Protein AF-A0A931PU59-F1 (afdb_monomer)

Mean predicted aligned error: 16.06 Å

Foldseek 3Di:
DDDDDDDDDDDDDDPDDPPPPVVPDPPDQPADDKDWLQAAPVRATAIEDSQQAQASDDDPVLLCVLLVCVVVVDDDDAFEAEPNNYTLDCPSVLSSQVVNHDVSNRVNRHRHHHDPDGSLNSLLPCCVDDDHHDPVSLLVSLLVVVVVVDDLVSSCVSNVHDSVVSCVSNVVVVVVVVVVLLVQLCVVVVVVDDLVRNCVVVVHDSVSSCVSNVVPPVPVPPPPDDDDDDDDDDDPDPCPVVVQPDFDFDWDDDPPDQWTWTWTDDPVPVPDTDIDIDGDPPDPPPPDPVNVVVVVVVVVVVVVVVVVVVVVSVVVVVVVVVVVVVVD

Radius of gyration: 31.22 Å; Cα contacts (8 Å, |Δi|>4): 298; chains: 1; bounding box: 77×39×119 Å

Sequence (328 aa):
MTTQTTGDVSVRTSPQNEVELDLQDTSQKATIRRHVFGRRSDGIEVQLDPELFPRREINKAIVASYKEAMLAGHSFPRVKTRPDGKVVDGTHRLMAAMAAGGPYLQQMLDEAEVVQGDLAEAIKLNIAHGLLIPLKERPALACRLFVMGKELKELAGIFKVQLRTVERWTKEEREAKREAEIKQVQQLAEDGHSVREIAHQLKIPKTTVHRRTGNDVSRKRRSVGTGTTAKSMATKEDSLEEALGSVGTKYLWIPEDQYHLTLEFNFEKLGALKIQLRRSPNDPKFDGPGSVIHLTRLLKTFEAVSERIKRMGDRWQGMLQQKEAAKK

pLDDT: mean 76.35, std 22.9, range [32.09, 98.38]

Structure (mmCIF, N/CA/C/O backbone):
data_AF-A0A931PU59-F1
#
_entry.id   AF-A0A931PU59-F1
#
loop_
_atom_site.group_PDB
_atom_site.id
_atom_site.type_symbol
_atom_site.label_atom_id
_atom_site.label_alt_id
_atom_site.label_comp_id
_atom_site.label_asym_id
_atom_site.label_entity_id
_atom_site.label_seq_id
_atom_site.pdbx_PDB_ins_code
_atom_site.Cartn_x
_atom_site.Cartn_y
_atom_site.Cartn_z
_atom_site.occupancy
_atom_site.B_iso_or_equiv
_atom_site.auth_seq_id
_atom_site.auth_comp_id
_atom_site.auth_asym_id
_atom_site.auth_atom_id
_atom_site.pdbx_PDB_model_num
ATOM 1 N N . MET A 1 1 ? -1.752 0.293 -69.817 1.00 43.56 1 MET A N 1
ATOM 2 C CA . MET A 1 1 ? -1.789 1.564 -69.066 1.00 43.56 1 MET A CA 1
ATOM 3 C C . MET A 1 1 ? -2.529 1.285 -67.773 1.00 43.56 1 MET A C 1
ATOM 5 O O . MET A 1 1 ? -3.736 1.105 -67.812 1.00 43.56 1 MET A O 1
ATOM 9 N N . THR A 1 2 ? -1.796 1.123 -66.674 1.00 39.81 2 THR A N 1
ATOM 10 C CA . THR A 1 2 ? -2.337 0.665 -65.388 1.00 39.81 2 THR A CA 1
ATOM 11 C C . THR A 1 2 ? -1.871 1.658 -64.335 1.00 39.81 2 THR A C 1
ATOM 13 O O . THR A 1 2 ? -0.676 1.751 -64.071 1.00 39.81 2 THR A O 1
ATOM 16 N N . THR A 1 3 ? -2.784 2.462 -63.799 1.00 43.06 3 THR A N 1
ATOM 17 C CA . THR A 1 3 ? -2.483 3.464 -62.772 1.00 43.06 3 THR A CA 1
ATOM 18 C C . THR A 1 3 ? -2.660 2.846 -61.391 1.00 43.06 3 THR A C 1
ATOM 20 O O . THR A 1 3 ? -3.762 2.437 -61.033 1.00 43.06 3 THR A O 1
ATOM 23 N N . GLN A 1 4 ? -1.569 2.771 -60.629 1.00 40.06 4 GLN A N 1
ATOM 24 C CA . GLN A 1 4 ? -1.576 2.452 -59.204 1.00 40.06 4 GLN A CA 1
ATOM 25 C C . GLN A 1 4 ? -1.866 3.730 -58.409 1.00 40.06 4 GLN A C 1
ATOM 27 O O . GLN A 1 4 ? -1.188 4.740 -58.582 1.00 40.06 4 GLN A O 1
ATOM 32 N N . THR A 1 5 ? -2.876 3.679 -57.544 1.00 42.34 5 THR A N 1
ATOM 33 C CA . THR A 1 5 ? -3.212 4.745 -56.597 1.00 42.34 5 THR A CA 1
ATOM 34 C C . THR A 1 5 ? -2.615 4.380 -55.241 1.00 42.34 5 THR A C 1
ATOM 36 O O . THR A 1 5 ? -3.130 3.517 -54.536 1.00 42.34 5 THR A O 1
ATOM 39 N N . THR A 1 6 ? -1.497 5.009 -54.893 1.00 41.66 6 THR A N 1
ATOM 40 C CA . THR A 1 6 ? -0.899 4.974 -53.554 1.00 41.66 6 THR A CA 1
ATOM 41 C C . THR A 1 6 ? -1.712 5.865 -52.618 1.00 41.66 6 THR A C 1
ATOM 43 O O . THR A 1 6 ? -1.752 7.081 -52.796 1.00 41.66 6 THR A O 1
ATOM 46 N N . GLY A 1 7 ? -2.391 5.255 -51.645 1.00 38.31 7 GLY A N 1
ATOM 47 C CA . GLY A 1 7 ? -3.067 5.957 -50.557 1.00 38.31 7 GLY A CA 1
ATOM 48 C C . GLY A 1 7 ? -2.115 6.168 -49.383 1.00 38.31 7 GLY A C 1
ATOM 49 O O . GLY A 1 7 ? -1.736 5.205 -48.720 1.00 38.31 7 GLY A O 1
ATOM 50 N N . ASP A 1 8 ? -1.748 7.423 -49.139 1.00 36.22 8 ASP A N 1
ATOM 51 C CA . ASP A 1 8 ? -1.006 7.861 -47.957 1.00 36.22 8 ASP A CA 1
ATOM 52 C C . ASP A 1 8 ? -1.912 7.806 -46.716 1.00 36.22 8 ASP A C 1
ATOM 54 O O . ASP A 1 8 ? -2.908 8.528 -46.612 1.00 36.22 8 ASP A O 1
ATOM 58 N N . VAL A 1 9 ? -1.564 6.954 -45.749 1.00 36.78 9 VAL A N 1
ATOM 59 C CA . VAL A 1 9 ? -2.204 6.916 -44.428 1.00 36.78 9 VAL A CA 1
ATOM 60 C C . VAL A 1 9 ? -1.459 7.888 -43.517 1.00 36.78 9 VAL A C 1
ATOM 62 O O . VAL A 1 9 ? -0.464 7.548 -42.882 1.00 36.78 9 VAL A O 1
ATOM 65 N N . SER A 1 10 ? -1.946 9.127 -43.456 1.00 32.09 10 SER A N 1
ATOM 66 C CA . SER A 1 10 ? -1.467 10.129 -42.502 1.00 32.09 10 SER A CA 1
ATOM 67 C C . SER A 1 10 ? -2.022 9.821 -41.105 1.00 32.09 10 SER A C 1
ATOM 69 O O . SER A 1 10 ? -3.197 10.055 -40.812 1.00 32.09 10 SER A O 1
ATOM 71 N N . VAL A 1 11 ? -1.173 9.276 -40.231 1.00 38.59 11 VAL A N 1
ATOM 72 C CA . VAL A 1 11 ? -1.463 9.132 -38.799 1.00 38.59 11 VAL A CA 1
ATOM 73 C C . VAL A 1 11 ? -1.397 10.521 -38.163 1.00 38.59 11 VAL A C 1
ATOM 75 O O . VAL A 1 11 ? -0.320 11.063 -37.928 1.00 38.59 11 VAL A O 1
ATOM 78 N N . ARG A 1 12 ? -2.562 11.114 -37.886 1.00 32.44 12 ARG A N 1
ATOM 79 C CA . ARG A 1 12 ? -2.671 12.324 -37.061 1.00 32.44 12 ARG A CA 1
ATOM 80 C C . ARG A 1 12 ? -2.362 11.968 -35.607 1.00 32.44 12 ARG A C 1
ATOM 82 O O . ARG A 1 12 ? -3.213 11.426 -34.905 1.00 32.44 12 ARG A O 1
ATOM 89 N N . THR A 1 13 ? -1.162 12.294 -35.146 1.00 36.28 13 THR A N 1
ATOM 90 C CA . THR A 1 13 ? -0.857 12.391 -33.718 1.00 36.28 13 THR A CA 1
ATOM 91 C C . THR A 1 13 ? -1.432 13.707 -33.189 1.00 36.28 13 THR A C 1
ATOM 93 O O . THR A 1 13 ? -1.032 14.794 -33.599 1.00 36.28 13 THR A O 1
ATOM 96 N N . SER A 1 14 ? -2.435 13.625 -32.313 1.00 36.53 14 SER A N 1
ATOM 97 C CA . SER A 1 14 ? -2.992 14.797 -31.629 1.00 36.53 14 SER A CA 1
ATOM 98 C C . SER A 1 14 ? -1.952 15.403 -30.671 1.00 36.53 14 SER A C 1
ATOM 100 O O . SER A 1 14 ? -1.465 14.685 -29.794 1.00 36.53 14 SER A O 1
ATOM 102 N N . PRO A 1 15 ? -1.638 16.708 -30.765 1.00 39.84 15 PRO A N 1
ATOM 103 C CA . PRO A 1 15 ? -0.664 17.365 -29.901 1.00 39.84 15 PRO A CA 1
ATOM 104 C C . PRO A 1 15 ? -1.361 17.898 -28.643 1.00 39.84 15 PRO A C 1
ATOM 106 O O . PRO A 1 15 ? -1.699 19.075 -28.580 1.00 39.84 15 PRO A O 1
ATOM 109 N N . GLN A 1 16 ? -1.655 17.041 -27.658 1.00 37.69 16 GLN A N 1
ATOM 110 C CA . GLN A 1 16 ? -2.201 17.502 -26.363 1.00 37.69 16 GLN A CA 1
ATOM 111 C C . GLN A 1 16 ? -1.675 16.771 -25.114 1.00 37.69 16 GLN A C 1
ATOM 113 O O . GLN A 1 16 ? -2.210 16.984 -24.036 1.00 37.69 16 GLN A O 1
ATOM 118 N N . ASN A 1 17 ? -0.610 15.966 -25.201 1.00 39.38 17 ASN A N 1
ATOM 119 C CA . ASN A 1 17 ? -0.021 15.308 -24.020 1.00 39.38 17 ASN A CA 1
ATOM 120 C C . ASN A 1 17 ? 1.517 15.361 -24.011 1.00 39.38 17 ASN A C 1
ATOM 122 O O . ASN A 1 17 ? 2.175 14.395 -23.631 1.00 39.38 17 ASN A O 1
ATOM 126 N N . GLU A 1 18 ? 2.113 16.490 -24.396 1.00 32.78 18 GLU A N 1
ATOM 127 C CA . GLU A 1 18 ? 3.494 16.768 -23.988 1.00 32.78 18 GLU A CA 1
ATOM 128 C C . GLU A 1 18 ? 3.477 17.189 -22.517 1.00 32.78 18 GLU A C 1
ATOM 130 O O . GLU A 1 18 ? 3.361 18.358 -22.160 1.00 32.78 18 GLU A O 1
ATOM 135 N N . VAL A 1 19 ? 3.523 16.190 -21.635 1.00 39.81 19 VAL A N 1
ATOM 136 C CA . VAL A 1 19 ? 3.932 16.414 -20.253 1.00 39.81 19 VAL A CA 1
ATOM 137 C C . VAL A 1 19 ? 5.441 16.564 -20.296 1.00 39.81 19 VAL A C 1
ATOM 139 O O . VAL A 1 19 ? 6.175 15.575 -20.303 1.00 39.81 19 VAL A O 1
ATOM 142 N N . GLU A 1 20 ? 5.894 17.810 -20.342 1.00 33.59 20 GLU A N 1
ATOM 143 C CA . GLU A 1 20 ? 7.260 18.164 -19.992 1.00 33.59 20 GLU A CA 1
ATOM 144 C C . GLU A 1 20 ? 7.478 17.702 -18.543 1.00 33.59 20 GLU A C 1
ATOM 146 O O . GLU A 1 20 ? 7.046 18.323 -17.569 1.00 33.59 20 GLU A O 1
ATOM 151 N N . LEU A 1 21 ? 8.059 16.510 -18.390 1.00 42.72 21 LEU A N 1
ATOM 152 C CA . LEU A 1 21 ? 8.668 16.092 -17.139 1.00 42.72 21 LEU A CA 1
ATOM 153 C C . LEU A 1 21 ? 9.874 17.004 -16.973 1.00 42.72 21 LEU A C 1
ATOM 155 O O . LEU A 1 21 ? 10.966 16.668 -17.424 1.00 42.72 21 LEU A O 1
ATOM 159 N N . ASP A 1 22 ? 9.654 18.173 -16.378 1.00 37.22 22 ASP A N 1
ATOM 160 C CA . ASP A 1 22 ? 10.724 19.093 -16.042 1.00 37.22 22 ASP A CA 1
ATOM 161 C C . ASP A 1 22 ? 11.649 18.385 -15.041 1.00 37.22 22 ASP A C 1
ATOM 163 O O . ASP A 1 22 ? 11.374 18.218 -13.847 1.00 37.22 22 ASP A O 1
ATOM 167 N N . LEU A 1 23 ? 12.718 17.802 -15.582 1.00 46.00 23 LEU A N 1
ATOM 168 C CA . LEU A 1 23 ? 13.646 16.954 -14.850 1.00 46.00 23 LEU A CA 1
ATOM 169 C C . LEU A 1 23 ? 14.572 17.783 -13.946 1.00 46.00 23 LEU A C 1
ATOM 171 O O . LEU A 1 23 ? 15.349 17.161 -13.213 1.00 46.00 23 LEU A O 1
ATOM 175 N N . GLN A 1 24 ? 14.470 19.122 -13.955 1.00 38.53 24 GLN A N 1
ATOM 176 C CA . GLN A 1 24 ? 15.421 20.038 -13.319 1.00 38.53 24 GLN A CA 1
ATOM 177 C C . GLN A 1 24 ? 15.025 20.559 -11.926 1.00 38.53 24 GLN A C 1
ATOM 179 O O . GLN A 1 24 ? 15.903 21.045 -11.212 1.00 38.53 24 GLN A O 1
ATOM 184 N N . ASP A 1 25 ? 13.781 20.397 -11.460 1.00 38.31 25 ASP A N 1
ATOM 185 C CA . ASP A 1 25 ? 13.432 20.811 -10.091 1.00 38.31 25 ASP A CA 1
ATOM 186 C C . ASP A 1 25 ? 13.802 19.718 -9.069 1.00 38.31 25 ASP A C 1
ATOM 188 O O . ASP A 1 25 ? 13.265 18.605 -9.063 1.00 38.31 25 ASP A O 1
ATOM 192 N N . THR A 1 26 ? 14.785 20.018 -8.218 1.00 43.62 26 THR A N 1
ATOM 193 C CA . THR A 1 26 ? 15.344 19.096 -7.214 1.00 43.62 26 THR A CA 1
ATOM 194 C C . THR A 1 26 ? 14.749 19.288 -5.817 1.00 43.62 26 THR A C 1
ATOM 196 O O . THR A 1 26 ? 15.120 18.550 -4.902 1.00 43.62 26 THR A O 1
ATOM 199 N N . SER A 1 27 ? 13.817 20.235 -5.628 1.00 41.53 27 SER A N 1
ATOM 200 C CA . SER A 1 27 ? 13.305 20.590 -4.292 1.00 41.53 27 SER A CA 1
ATOM 201 C C . SER A 1 27 ? 11.793 20.436 -4.100 1.00 41.53 27 SER A C 1
ATOM 203 O O . SER A 1 27 ? 11.318 20.420 -2.962 1.00 41.53 27 SER A O 1
ATOM 205 N N . GLN A 1 28 ? 11.022 20.241 -5.170 1.00 40.16 28 GLN A N 1
ATOM 206 C CA . GLN A 1 28 ? 9.590 19.984 -5.057 1.00 40.16 28 GLN A CA 1
ATOM 207 C C . GLN A 1 28 ? 9.333 18.479 -4.969 1.00 40.16 28 GLN A C 1
ATOM 209 O O . GLN A 1 28 ? 9.714 17.719 -5.855 1.00 40.16 28 GLN A O 1
ATOM 214 N N . LYS A 1 29 ? 8.667 18.032 -3.894 1.00 44.59 29 LYS A N 1
ATOM 215 C CA . LYS A 1 29 ? 8.107 16.674 -3.795 1.00 44.59 29 LYS A CA 1
ATOM 216 C C . LYS A 1 29 ? 7.215 16.447 -5.015 1.00 44.59 29 LYS A C 1
ATOM 218 O O . LYS A 1 29 ? 6.075 16.914 -5.032 1.00 44.59 29 LYS A O 1
ATOM 223 N N . ALA A 1 30 ? 7.739 15.776 -6.036 1.00 51.03 30 ALA A N 1
ATOM 224 C CA . ALA A 1 30 ? 7.017 15.524 -7.270 1.00 51.03 30 ALA A CA 1
ATOM 225 C C . ALA A 1 30 ? 5.791 14.671 -6.935 1.00 51.03 30 ALA A C 1
ATOM 227 O O . ALA A 1 30 ? 5.893 13.472 -6.679 1.00 51.03 30 ALA A O 1
ATOM 228 N N . THR A 1 31 ? 4.624 15.310 -6.868 1.00 63.59 31 THR A N 1
ATOM 229 C CA . THR A 1 31 ? 3.369 14.599 -6.647 1.00 63.59 31 THR A CA 1
ATOM 230 C C . THR A 1 31 ? 3.133 13.744 -7.876 1.00 63.59 31 THR A C 1
ATOM 232 O O . THR A 1 31 ? 3.046 14.266 -8.987 1.00 63.59 31 THR A O 1
ATOM 235 N N . ILE A 1 32 ? 3.069 12.431 -7.685 1.00 78.94 32 ILE A N 1
ATOM 236 C CA . ILE A 1 32 ? 2.841 11.490 -8.775 1.00 78.94 32 ILE A CA 1
ATOM 237 C C . ILE A 1 32 ? 1.458 11.773 -9.347 1.00 78.94 32 ILE A C 1
ATOM 239 O O . ILE A 1 32 ? 0.441 11.559 -8.689 1.00 78.94 32 ILE A O 1
ATOM 243 N N . ARG A 1 33 ? 1.435 12.316 -10.564 1.00 84.44 33 ARG A N 1
ATOM 244 C CA . ARG A 1 33 ? 0.209 12.561 -11.318 1.00 84.44 33 ARG A CA 1
ATOM 245 C C . ARG A 1 33 ? -0.137 11.327 -12.136 1.00 84.44 33 ARG A C 1
ATOM 247 O O . ARG A 1 33 ? 0.733 10.521 -12.470 1.00 84.44 33 ARG A O 1
ATOM 254 N N . ARG A 1 34 ? -1.422 11.206 -12.471 1.00 89.06 34 ARG A N 1
ATOM 255 C CA . ARG A 1 34 ? -1.871 10.241 -13.473 1.00 89.06 34 ARG A CA 1
ATOM 256 C C . ARG A 1 34 ? -1.077 10.481 -14.755 1.00 89.06 34 ARG A C 1
ATOM 258 O O . ARG A 1 34 ? -0.982 11.616 -15.214 1.00 89.06 34 ARG A O 1
ATOM 265 N N . HIS A 1 35 ? -0.482 9.423 -15.285 1.00 92.50 35 HIS A N 1
ATOM 266 C CA . HIS A 1 35 ? 0.376 9.494 -16.462 1.00 92.50 35 HIS A CA 1
ATOM 267 C C . HIS A 1 35 ? 0.016 8.356 -17.405 1.00 92.50 35 HIS A C 1
ATOM 269 O O . HIS A 1 35 ? -0.050 7.208 -16.973 1.00 92.50 35 HIS A O 1
ATOM 275 N N . VAL A 1 36 ? -0.235 8.678 -18.669 1.00 96.00 36 VAL A N 1
ATOM 276 C CA . VAL A 1 36 ? -0.560 7.702 -19.710 1.00 96.00 36 VAL A CA 1
ATOM 277 C C . VAL A 1 36 ? 0.725 7.354 -20.445 1.00 96.00 36 VAL A C 1
ATOM 279 O O . VAL A 1 36 ? 1.385 8.241 -20.975 1.00 96.00 36 VAL A O 1
ATOM 282 N N . PHE A 1 37 ? 1.071 6.070 -20.468 1.00 95.06 37 PHE A N 1
ATOM 283 C CA . PHE A 1 37 ? 2.264 5.580 -21.156 1.00 95.06 37 PHE A CA 1
ATOM 284 C C . PHE A 1 37 ? 2.009 5.340 -22.644 1.00 95.06 37 PHE A C 1
ATOM 286 O O . PHE A 1 37 ? 2.901 5.5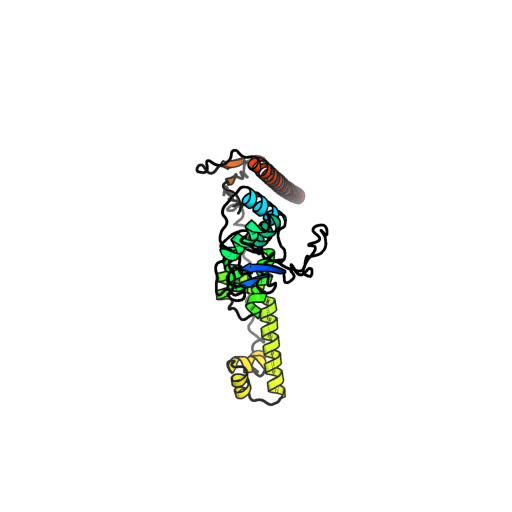24 -23.460 1.00 95.06 37 PHE A O 1
ATOM 293 N N . GLY A 1 38 ? 0.800 4.922 -23.012 1.00 94.94 38 GLY A N 1
ATOM 294 C CA . GLY A 1 38 ? 0.456 4.602 -24.394 1.00 94.94 38 GLY A CA 1
ATOM 295 C C . GLY A 1 38 ? -0.702 3.620 -24.468 1.00 94.94 38 GLY A C 1
ATOM 296 O O . GLY A 1 38 ? -1.408 3.406 -23.481 1.00 94.94 38 GLY A O 1
ATOM 297 N N . ARG A 1 39 ? -0.894 3.011 -25.639 1.00 96.31 39 ARG A N 1
ATOM 298 C CA . ARG A 1 39 ? -1.911 1.979 -25.855 1.00 96.31 39 ARG A CA 1
ATOM 299 C C . ARG A 1 39 ? -1.264 0.659 -26.236 1.00 96.31 39 ARG A C 1
ATOM 301 O O . ARG A 1 39 ? -0.319 0.619 -27.019 1.00 96.31 39 ARG A O 1
ATOM 308 N N . ARG A 1 40 ? -1.804 -0.414 -25.677 1.00 94.50 40 ARG A N 1
ATOM 309 C CA . ARG A 1 40 ? -1.503 -1.786 -26.082 1.00 94.50 40 ARG A CA 1
ATOM 310 C C . ARG A 1 40 ? -2.113 -2.063 -27.456 1.00 94.50 40 ARG A C 1
ATOM 312 O O . ARG A 1 40 ? -3.040 -1.374 -27.882 1.00 94.50 40 ARG A O 1
ATOM 319 N N . SER A 1 41 ? -1.622 -3.097 -28.127 1.00 92.00 41 SER A N 1
ATOM 320 C CA . SER A 1 41 ? -2.164 -3.612 -29.394 1.00 92.00 41 SER A CA 1
ATOM 321 C C . SER A 1 41 ? -3.649 -3.992 -29.329 1.00 92.00 41 SER A C 1
ATOM 323 O O . SER A 1 41 ? -4.346 -3.885 -30.334 1.00 92.00 41 SER A O 1
ATOM 325 N N . ASP A 1 42 ? -4.165 -4.357 -28.152 1.00 92.62 42 ASP A N 1
ATOM 326 C CA . ASP A 1 42 ? -5.597 -4.595 -27.905 1.00 92.62 42 ASP A CA 1
ATOM 327 C C . ASP A 1 42 ? -6.424 -3.304 -27.712 1.00 92.62 42 ASP A C 1
ATOM 329 O O . ASP A 1 42 ? -7.628 -3.359 -27.462 1.00 92.62 42 ASP A O 1
ATOM 333 N N . GLY A 1 43 ? -5.798 -2.132 -27.846 1.00 94.12 43 GLY A N 1
ATOM 334 C CA . GLY A 1 43 ? -6.434 -0.820 -27.741 1.00 94.12 43 GLY A CA 1
ATOM 335 C C . GLY A 1 43 ? -6.561 -0.280 -26.315 1.00 94.12 43 GLY A C 1
ATOM 336 O O . GLY A 1 43 ? -7.023 0.852 -26.149 1.00 94.12 43 GLY A O 1
ATOM 337 N N . ILE A 1 44 ? -6.140 -1.034 -25.292 1.00 95.62 44 ILE A N 1
ATOM 338 C CA . ILE A 1 44 ? -6.231 -0.611 -23.889 1.00 95.62 44 ILE A CA 1
ATOM 339 C C . ILE A 1 44 ? -5.149 0.427 -23.578 1.00 95.62 44 ILE A C 1
ATOM 341 O O . ILE A 1 44 ? -3.959 0.219 -23.824 1.00 95.62 44 ILE A O 1
ATOM 345 N N . GLU A 1 45 ? -5.566 1.552 -22.999 1.00 97.12 45 GLU A N 1
ATOM 346 C CA . GLU A 1 45 ? -4.673 2.621 -22.556 1.00 97.12 45 GLU A CA 1
ATOM 347 C C . GLU A 1 45 ? -3.998 2.267 -21.229 1.00 97.12 45 GLU A C 1
ATOM 349 O O . GLU A 1 45 ? -4.665 2.028 -20.224 1.00 97.12 45 GLU A O 1
ATOM 354 N N . VAL A 1 46 ? -2.665 2.254 -21.218 1.00 96.88 46 VAL A N 1
ATOM 355 C CA . VAL A 1 46 ? -1.872 1.913 -20.037 1.00 96.88 46 VAL A CA 1
ATOM 356 C C . VAL A 1 46 ? -1.458 3.173 -19.302 1.00 96.88 46 VAL A C 1
ATOM 358 O O . VAL A 1 46 ? -0.857 4.081 -19.878 1.00 96.88 46 VAL A O 1
ATOM 361 N N . GLN A 1 47 ? -1.742 3.212 -18.003 1.00 96.50 47 GLN A N 1
ATOM 362 C CA . GLN A 1 47 ? -1.573 4.413 -17.195 1.00 96.50 47 GLN A CA 1
ATOM 363 C C . GLN A 1 47 ? -1.099 4.130 -15.769 1.00 96.50 47 GLN A C 1
ATOM 365 O O . GLN A 1 47 ? -1.457 3.132 -15.139 1.00 96.50 47 GLN A O 1
ATOM 370 N N . LEU A 1 48 ? -0.324 5.066 -15.232 1.00 95.31 48 LEU A N 1
ATOM 371 C CA . LEU A 1 48 ? 0.014 5.134 -13.822 1.00 95.31 48 LEU A CA 1
ATOM 372 C C . LEU A 1 48 ? -1.165 5.711 -13.040 1.00 95.31 48 LEU A C 1
ATOM 374 O O . LEU A 1 48 ? -1.561 6.855 -13.265 1.00 95.31 48 LEU A O 1
ATOM 378 N N . ASP A 1 49 ? -1.685 4.933 -12.096 1.00 93.69 49 ASP A N 1
ATOM 379 C CA . ASP A 1 49 ? -2.670 5.401 -11.127 1.00 93.69 49 ASP A CA 1
ATOM 380 C C . ASP A 1 49 ? -1.964 5.717 -9.794 1.00 93.69 49 ASP A C 1
ATOM 382 O O . ASP A 1 49 ? -1.423 4.796 -9.167 1.00 93.69 49 ASP A O 1
ATOM 386 N N . PRO A 1 50 ? -1.961 6.984 -9.330 1.00 90.94 50 PRO A N 1
ATOM 387 C CA . PRO A 1 50 ? -1.403 7.354 -8.029 1.00 90.94 50 PRO A CA 1
ATOM 388 C C . PRO A 1 50 ? -2.024 6.569 -6.871 1.00 90.94 50 PRO A C 1
ATOM 390 O O . PRO A 1 50 ? -1.379 6.347 -5.845 1.00 90.94 50 PRO A O 1
ATOM 393 N N . GLU A 1 51 ? -3.268 6.107 -7.020 1.00 91.44 51 GLU A N 1
ATOM 394 C CA . GLU A 1 51 ? -3.911 5.326 -5.978 1.00 91.44 51 GLU A CA 1
ATOM 395 C C . GLU A 1 51 ? -3.348 3.906 -5.871 1.00 91.44 51 GLU A C 1
ATOM 397 O O . GLU A 1 51 ? -3.355 3.332 -4.782 1.00 91.44 51 GLU A O 1
ATOM 402 N N . LEU A 1 52 ? -2.830 3.353 -6.964 1.00 92.38 52 LEU A N 1
ATOM 403 C CA . LEU A 1 52 ? -2.288 1.997 -7.028 1.00 92.38 52 LEU A CA 1
ATOM 404 C C . LEU A 1 52 ? -0.767 1.972 -6.823 1.00 92.38 52 LEU A C 1
ATOM 406 O O . LEU A 1 52 ? -0.208 0.942 -6.448 1.00 92.38 52 LEU A O 1
ATOM 410 N N . PHE A 1 53 ? -0.099 3.106 -7.038 1.00 92.12 53 PHE A N 1
ATOM 411 C CA . PHE A 1 53 ? 1.348 3.208 -6.947 1.00 92.12 53 PHE A CA 1
ATOM 412 C C . PHE A 1 53 ? 1.832 3.278 -5.484 1.00 92.12 53 PHE A C 1
ATOM 414 O O . PHE A 1 53 ? 1.479 4.206 -4.753 1.00 92.12 53 PHE A O 1
ATOM 421 N N . PRO A 1 54 ? 2.664 2.323 -5.022 1.00 90.00 54 PRO A N 1
ATOM 422 C CA . PRO A 1 54 ? 2.997 2.214 -3.605 1.00 90.00 54 PRO A CA 1
ATOM 423 C C . PRO A 1 54 ? 4.159 3.106 -3.154 1.00 90.00 54 PRO A C 1
ATOM 425 O O . PRO A 1 54 ? 4.449 3.138 -1.962 1.00 90.00 54 PRO A O 1
ATOM 428 N N . ARG A 1 55 ? 4.867 3.801 -4.052 1.00 89.69 55 ARG A N 1
ATOM 429 C CA . ARG A 1 55 ? 5.997 4.660 -3.654 1.00 89.69 55 ARG A CA 1
ATOM 430 C C . ARG A 1 55 ? 5.608 6.120 -3.668 1.00 89.69 55 ARG A C 1
ATOM 432 O O . ARG A 1 55 ? 4.757 6.541 -4.442 1.00 89.69 55 ARG A O 1
ATOM 439 N N . ARG A 1 56 ? 6.300 6.906 -2.851 1.00 87.12 56 ARG A N 1
ATOM 440 C CA . ARG A 1 56 ? 6.149 8.366 -2.869 1.00 87.12 56 ARG A CA 1
ATOM 441 C C . ARG A 1 56 ? 6.747 9.004 -4.112 1.00 87.12 56 ARG A C 1
ATOM 443 O O . ARG A 1 56 ? 6.185 9.959 -4.629 1.00 87.12 56 ARG A O 1
ATOM 450 N N . GLU A 1 57 ? 7.882 8.481 -4.564 1.00 89.06 57 GLU A N 1
ATOM 451 C CA . GLU A 1 57 ? 8.686 9.093 -5.616 1.00 89.06 57 GLU A CA 1
ATOM 452 C C . GLU A 1 57 ? 9.226 8.046 -6.592 1.00 89.06 57 GLU A C 1
ATOM 454 O O . GLU A 1 57 ? 9.442 6.871 -6.266 1.00 89.06 57 GLU A O 1
ATOM 459 N N . ILE A 1 58 ? 9.470 8.500 -7.817 1.00 89.81 58 ILE A N 1
ATOM 460 C CA . ILE A 1 58 ? 10.138 7.726 -8.856 1.00 89.81 58 ILE A CA 1
ATOM 461 C C . ILE A 1 58 ? 11.642 7.960 -8.730 1.00 89.81 58 ILE A C 1
ATOM 463 O O . ILE A 1 58 ? 12.128 9.083 -8.847 1.00 89.81 58 ILE A O 1
ATOM 467 N N . ASN A 1 59 ? 12.400 6.884 -8.527 1.00 90.56 59 ASN A N 1
ATOM 468 C CA . ASN A 1 59 ? 13.850 6.957 -8.463 1.00 90.56 59 ASN A CA 1
ATOM 469 C C . ASN A 1 59 ? 14.441 7.141 -9.874 1.00 90.56 59 ASN A C 1
ATOM 471 O O . ASN A 1 59 ? 14.596 6.171 -10.618 1.00 90.56 59 ASN A O 1
ATOM 475 N N . LYS A 1 60 ? 14.792 8.388 -10.218 1.00 91.94 60 LYS A N 1
ATOM 476 C CA . LYS A 1 60 ? 15.378 8.765 -11.518 1.00 91.94 60 LYS A CA 1
ATOM 477 C C . LYS A 1 60 ? 16.656 7.979 -11.848 1.00 91.94 60 LYS A C 1
ATOM 479 O O . LYS A 1 60 ? 16.851 7.606 -13.000 1.00 91.94 60 LYS A O 1
ATOM 484 N N . ALA A 1 61 ? 17.492 7.672 -10.854 1.00 92.12 61 ALA A N 1
ATOM 485 C CA . ALA A 1 61 ? 18.733 6.925 -11.072 1.00 92.12 61 ALA A CA 1
ATOM 486 C C . ALA A 1 61 ? 18.466 5.479 -11.519 1.00 92.12 61 ALA A C 1
ATOM 488 O O . ALA A 1 61 ? 19.153 4.964 -12.397 1.00 92.12 61 ALA A O 1
ATOM 489 N N . ILE A 1 62 ? 17.429 4.840 -10.969 1.00 91.50 62 ILE A N 1
ATOM 490 C CA . ILE A 1 62 ? 17.017 3.494 -11.396 1.00 91.50 62 ILE A CA 1
ATOM 491 C C . ILE A 1 62 ? 16.427 3.526 -12.799 1.00 91.50 62 ILE A C 1
ATOM 493 O O . ILE A 1 62 ? 16.742 2.657 -13.602 1.00 91.50 62 ILE A O 1
ATOM 497 N N . VAL A 1 63 ? 15.609 4.534 -13.111 1.00 94.88 63 VAL A N 1
ATOM 498 C CA . VAL A 1 63 ? 15.061 4.708 -14.463 1.00 94.88 63 VAL A CA 1
ATOM 499 C C . VAL A 1 63 ? 16.190 4.857 -15.487 1.00 94.88 63 VAL A C 1
ATOM 501 O O . VAL A 1 63 ? 16.173 4.171 -16.504 1.00 94.88 63 VAL A O 1
ATOM 504 N N . ALA A 1 64 ? 17.202 5.679 -15.194 1.00 94.62 64 ALA A N 1
ATOM 505 C CA . ALA A 1 64 ? 18.375 5.836 -16.052 1.00 94.62 64 ALA A CA 1
ATOM 506 C C . ALA A 1 64 ? 19.161 4.521 -16.200 1.00 94.62 64 ALA A C 1
ATOM 508 O O . ALA A 1 64 ? 19.459 4.106 -17.313 1.00 94.62 64 ALA A O 1
ATOM 509 N N . SER A 1 65 ? 19.426 3.814 -15.097 1.00 94.88 65 SER A N 1
ATOM 510 C CA . SER A 1 65 ? 20.114 2.517 -15.138 1.00 94.88 65 SER A CA 1
ATOM 511 C C . SER A 1 65 ? 19.348 1.470 -15.956 1.00 94.88 65 SER A C 1
ATOM 513 O O . SER A 1 65 ? 19.956 0.726 -16.722 1.00 94.88 65 SER A O 1
ATOM 515 N N . TYR A 1 66 ? 18.020 1.419 -15.830 1.00 96.06 66 TYR A N 1
ATOM 516 C CA . TYR A 1 66 ? 17.183 0.517 -16.619 1.00 96.06 66 TYR A CA 1
ATOM 517 C C . TYR A 1 66 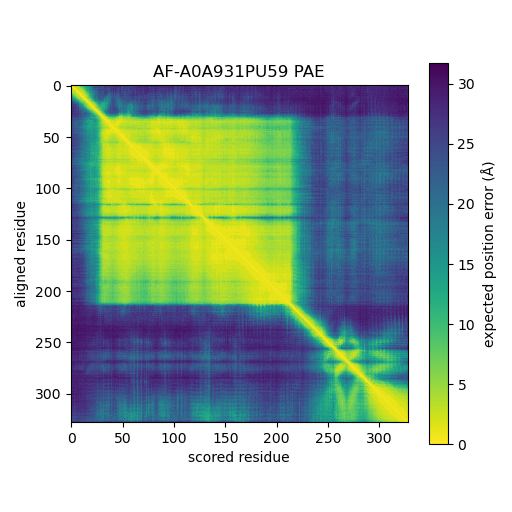? 17.166 0.897 -18.095 1.00 96.06 66 TYR A C 1
ATOM 519 O O . TYR A 1 66 ? 17.216 0.000 -18.929 1.00 96.06 66 TYR A O 1
ATOM 527 N N . LYS A 1 67 ? 17.157 2.194 -18.424 1.00 97.00 67 LYS A N 1
ATOM 528 C CA . LYS A 1 67 ? 17.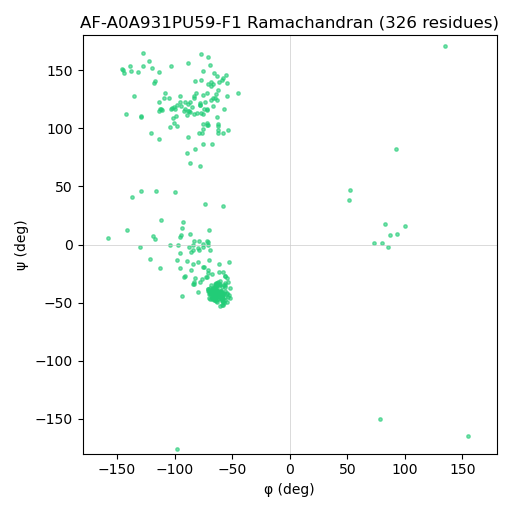257 2.669 -19.808 1.00 97.00 67 LYS A CA 1
ATOM 529 C C . LYS A 1 67 ? 18.543 2.166 -20.463 1.00 97.00 67 LYS A C 1
ATOM 531 O O . LYS A 1 67 ? 18.470 1.550 -21.519 1.00 97.00 67 LYS A O 1
ATOM 536 N N . GLU A 1 68 ? 19.696 2.381 -19.829 1.00 97.31 68 GLU A N 1
ATOM 537 C CA . GLU A 1 68 ? 20.986 1.923 -20.369 1.00 97.31 68 GLU A CA 1
ATOM 538 C C . GLU A 1 68 ? 21.007 0.401 -20.564 1.00 97.31 68 GLU A C 1
ATOM 540 O O . GLU A 1 68 ? 21.440 -0.100 -21.599 1.00 97.31 68 GLU A O 1
ATOM 545 N N . ALA A 1 69 ? 20.456 -0.351 -19.608 1.00 96.75 69 ALA A N 1
ATOM 546 C CA . ALA A 1 69 ? 20.347 -1.800 -19.728 1.00 96.75 69 ALA A CA 1
ATOM 547 C C . ALA A 1 69 ? 19.395 -2.241 -20.862 1.00 96.75 69 ALA A C 1
ATOM 549 O O . ALA A 1 69 ? 19.695 -3.206 -21.562 1.00 96.75 69 ALA A O 1
ATOM 550 N N . MET A 1 70 ? 18.280 -1.538 -21.092 1.00 96.31 70 MET A N 1
ATOM 551 C CA . MET A 1 70 ? 17.390 -1.802 -22.234 1.00 96.31 70 MET A CA 1
ATOM 552 C C . MET A 1 70 ? 18.094 -1.540 -23.569 1.00 96.31 70 MET A C 1
ATOM 554 O O . MET A 1 70 ? 18.001 -2.363 -24.478 1.00 96.31 70 MET A O 1
ATOM 558 N N . LEU A 1 71 ? 18.843 -0.438 -23.672 1.00 95.56 71 LEU A N 1
ATOM 559 C CA . LEU A 1 71 ? 19.622 -0.102 -24.869 1.00 95.56 71 LEU A CA 1
ATOM 560 C C . LEU A 1 71 ? 20.731 -1.128 -25.143 1.00 95.56 71 LEU A C 1
ATOM 562 O O . LEU A 1 71 ? 20.987 -1.462 -26.295 1.00 95.56 71 LEU A O 1
ATOM 566 N N . ALA A 1 72 ? 21.328 -1.692 -24.092 1.00 96.62 72 ALA A N 1
ATOM 567 C CA . ALA A 1 72 ? 22.290 -2.788 -24.190 1.00 96.62 72 ALA A CA 1
ATOM 568 C C . ALA A 1 72 ? 21.650 -4.165 -24.491 1.00 96.62 72 ALA A C 1
ATOM 570 O O . ALA A 1 72 ? 22.363 -5.163 -24.581 1.00 96.62 72 ALA A O 1
ATOM 571 N N . GLY A 1 73 ? 20.323 -4.244 -24.650 1.00 95.69 73 GLY A N 1
ATOM 572 C CA . GLY A 1 73 ? 19.612 -5.471 -25.024 1.00 95.69 73 GLY A CA 1
ATOM 573 C C . GLY A 1 73 ? 19.311 -6.422 -23.862 1.00 95.69 73 GLY A C 1
ATOM 574 O O . GLY A 1 73 ? 19.021 -7.598 -24.092 1.00 95.69 73 GLY A O 1
ATOM 575 N N . HIS A 1 74 ? 19.371 -5.957 -22.610 1.00 96.00 74 HIS A N 1
ATOM 576 C CA . HIS A 1 74 ? 18.976 -6.781 -21.469 1.00 96.00 74 HIS A CA 1
ATOM 577 C C . HIS A 1 74 ? 17.463 -7.038 -21.455 1.00 96.00 74 HIS A C 1
ATOM 579 O O . HIS A 1 74 ? 16.653 -6.142 -21.690 1.00 96.00 74 HIS A O 1
ATOM 585 N N . SER A 1 75 ? 17.083 -8.269 -21.106 1.00 92.00 75 SER A N 1
ATOM 586 C CA . SER A 1 75 ? 15.684 -8.658 -20.912 1.00 92.00 75 SER A CA 1
ATOM 587 C C . SER A 1 75 ? 15.190 -8.267 -19.517 1.00 92.00 75 SER A C 1
ATOM 589 O O . SER A 1 75 ? 15.911 -8.402 -18.524 1.00 92.00 75 SER A O 1
ATOM 591 N N . PHE A 1 76 ? 13.944 -7.801 -19.440 1.00 93.19 76 PHE A N 1
ATOM 592 C CA . PHE A 1 76 ? 13.301 -7.367 -18.205 1.00 93.19 76 PHE A CA 1
ATOM 593 C C . PHE A 1 76 ? 12.052 -8.198 -17.900 1.00 93.19 76 PHE A C 1
ATOM 595 O O . PHE A 1 76 ? 11.368 -8.649 -18.818 1.00 93.19 76 PHE A O 1
ATOM 602 N N . PRO A 1 77 ? 11.686 -8.353 -16.613 1.00 92.94 77 PRO A N 1
ATOM 603 C CA . PRO A 1 77 ? 10.401 -8.928 -16.245 1.00 92.94 77 PRO A CA 1
ATOM 604 C C . PRO A 1 77 ? 9.238 -8.126 -16.833 1.00 92.94 77 PRO A C 1
ATOM 606 O O . PRO A 1 77 ? 9.268 -6.887 -16.842 1.00 92.94 77 PRO A O 1
ATOM 609 N N . ARG A 1 78 ? 8.186 -8.844 -17.236 1.00 95.31 78 ARG A N 1
ATOM 610 C CA . ARG A 1 78 ? 6.956 -8.251 -17.765 1.00 95.31 78 ARG A CA 1
ATOM 611 C C . ARG A 1 78 ? 6.365 -7.235 -16.786 1.00 95.31 78 ARG A C 1
ATOM 613 O O . ARG A 1 78 ? 6.484 -7.348 -15.560 1.00 95.31 78 ARG A O 1
ATOM 620 N N . VAL A 1 79 ? 5.762 -6.197 -17.345 1.00 95.88 79 VAL A N 1
ATOM 621 C CA . VAL A 1 79 ? 4.994 -5.204 -16.589 1.00 95.88 79 VAL A CA 1
ATOM 622 C C . VAL A 1 79 ? 3.647 -5.825 -16.239 1.00 95.88 79 VAL A C 1
ATOM 624 O O . VAL A 1 79 ? 3.081 -6.547 -17.053 1.00 95.88 79 VAL A O 1
ATOM 627 N N . LYS A 1 80 ? 3.132 -5.555 -15.038 1.00 96.44 80 LYS A N 1
ATOM 628 C CA . LYS A 1 80 ? 1.819 -6.052 -14.615 1.00 96.44 80 LYS A CA 1
ATOM 629 C C . LYS A 1 80 ? 0.808 -4.923 -14.645 1.00 96.44 80 LYS A C 1
ATOM 631 O O . LYS A 1 80 ? 1.020 -3.883 -14.019 1.00 96.44 80 LYS A O 1
ATOM 636 N N . THR A 1 81 ? -0.296 -5.137 -15.344 1.00 97.06 81 THR A N 1
ATOM 637 C CA . THR A 1 81 ? -1.381 -4.162 -15.498 1.00 97.06 81 THR A CA 1
ATOM 638 C C . THR A 1 81 ? -2.714 -4.787 -15.123 1.00 97.06 81 THR A C 1
ATOM 640 O O . THR A 1 81 ? -2.886 -5.999 -15.188 1.00 97.06 81 THR A O 1
ATOM 643 N N . ARG A 1 82 ? -3.669 -3.971 -14.694 1.00 96.81 82 ARG A N 1
ATOM 644 C CA . ARG A 1 82 ? -5.063 -4.387 -14.538 1.00 96.81 82 ARG A CA 1
ATOM 645 C C . ARG A 1 82 ? -5.761 -4.458 -15.903 1.00 96.81 82 ARG A C 1
ATOM 647 O O . ARG A 1 82 ? -5.285 -3.836 -16.852 1.00 96.81 82 ARG A O 1
ATOM 654 N N . PRO A 1 83 ? -6.924 -5.130 -16.008 1.00 96.25 83 PRO A N 1
ATOM 655 C CA . PRO A 1 83 ? -7.713 -5.131 -17.244 1.00 96.25 83 PRO A CA 1
ATOM 656 C C . PRO A 1 83 ? -8.135 -3.734 -17.726 1.00 96.25 83 PRO A C 1
ATOM 658 O O . PRO A 1 83 ? -8.384 -3.550 -18.907 1.00 96.25 83 PRO A O 1
ATOM 661 N N . ASP A 1 84 ? -8.203 -2.746 -16.827 1.00 95.88 84 ASP A N 1
ATOM 662 C CA . ASP A 1 84 ? -8.488 -1.339 -17.146 1.00 95.88 84 ASP A CA 1
ATOM 663 C C . ASP A 1 84 ? -7.229 -0.529 -17.524 1.00 95.88 84 ASP A C 1
ATOM 665 O O . ASP A 1 84 ? -7.282 0.698 -17.605 1.00 95.88 84 ASP A O 1
ATOM 669 N N . GLY A 1 85 ? -6.084 -1.197 -17.707 1.00 95.56 85 GLY A N 1
ATOM 670 C CA . GLY A 1 85 ? -4.817 -0.592 -18.113 1.00 95.56 85 GLY A CA 1
ATOM 671 C C . GLY A 1 85 ? -4.025 0.083 -16.989 1.00 95.56 85 GLY A C 1
ATOM 672 O O . GLY A 1 85 ? -2.938 0.614 -17.225 1.00 95.56 85 GLY A O 1
ATOM 673 N N . LYS A 1 86 ? -4.502 0.058 -15.739 1.00 96.94 86 LYS A N 1
ATOM 674 C CA . LYS A 1 86 ? -3.748 0.631 -14.612 1.00 96.94 86 LYS A CA 1
ATOM 675 C C . LYS A 1 86 ? -2.535 -0.226 -14.255 1.00 96.94 86 LYS A C 1
ATOM 677 O O . LYS A 1 86 ? -2.656 -1.433 -14.049 1.00 96.94 86 LYS A O 1
ATOM 682 N N . VAL A 1 87 ? -1.366 0.395 -14.131 1.00 96.19 87 VAL A N 1
ATOM 683 C CA . VAL A 1 87 ? -0.106 -0.297 -13.814 1.00 96.19 87 VAL A CA 1
ATOM 684 C C . VAL A 1 87 ? -0.067 -0.723 -12.342 1.00 96.19 87 VAL A C 1
ATOM 686 O O . VAL A 1 87 ? -0.156 0.117 -11.450 1.00 96.19 87 VAL A O 1
ATOM 689 N N . VAL A 1 88 ? 0.115 -2.024 -12.099 1.00 95.44 88 VAL A N 1
ATOM 690 C CA . VAL A 1 88 ? 0.247 -2.640 -10.763 1.00 95.44 88 VAL A CA 1
ATOM 691 C C . VAL A 1 88 ? 1.721 -2.763 -10.364 1.00 95.44 88 VAL A C 1
ATOM 693 O O . VAL A 1 88 ? 2.092 -2.454 -9.233 1.00 95.44 88 VAL A O 1
ATOM 696 N N . ASP A 1 89 ? 2.573 -3.207 -11.292 1.00 94.81 89 ASP A N 1
ATOM 697 C CA . ASP A 1 89 ? 4.024 -3.309 -11.111 1.00 94.81 89 ASP A CA 1
ATOM 698 C C . ASP A 1 89 ? 4.758 -2.993 -12.420 1.00 94.81 89 ASP A C 1
ATOM 700 O O . ASP A 1 89 ? 4.253 -3.260 -13.509 1.00 94.81 89 ASP A O 1
ATOM 704 N N . GLY A 1 90 ? 5.976 -2.459 -12.311 1.00 94.19 90 GLY A N 1
ATOM 705 C CA . GLY A 1 90 ? 6.830 -2.155 -13.457 1.00 94.19 90 GLY A CA 1
ATOM 706 C C . GLY A 1 90 ? 6.846 -0.692 -13.891 1.00 94.19 90 GLY A C 1
ATOM 707 O O . GLY A 1 90 ? 7.354 -0.400 -14.967 1.00 94.19 90 GLY A O 1
ATOM 708 N N . THR A 1 91 ? 6.382 0.249 -13.063 1.00 95.00 91 THR A N 1
ATOM 709 C CA . THR A 1 91 ? 6.407 1.690 -13.385 1.00 95.00 91 THR A CA 1
ATOM 710 C C . THR A 1 91 ? 7.799 2.193 -13.773 1.00 95.00 91 THR A C 1
ATOM 712 O O . THR A 1 91 ? 7.935 2.884 -14.776 1.00 95.00 91 THR A O 1
ATOM 715 N N . HIS A 1 92 ? 8.856 1.825 -13.032 1.00 94.12 92 HIS A N 1
ATOM 716 C CA . HIS A 1 92 ? 10.226 2.227 -13.394 1.00 94.12 92 HIS A CA 1
ATOM 717 C C . HIS A 1 92 ? 10.668 1.644 -14.734 1.00 94.12 92 HIS A C 1
ATOM 719 O O . HIS A 1 92 ? 11.407 2.302 -15.457 1.00 94.12 92 HIS A O 1
ATOM 725 N N . ARG A 1 93 ? 10.202 0.434 -15.069 1.00 95.25 93 ARG A N 1
ATOM 726 C CA . ARG A 1 93 ? 10.499 -0.219 -16.348 1.00 95.25 93 ARG A CA 1
ATOM 727 C C . ARG A 1 93 ? 9.796 0.502 -17.495 1.00 95.25 93 ARG A C 1
ATOM 729 O O . ARG A 1 93 ? 10.460 0.868 -18.451 1.00 95.25 93 ARG A O 1
ATOM 736 N N . LEU A 1 94 ? 8.508 0.815 -17.355 1.00 96.56 94 LEU A N 1
ATOM 737 C CA . LEU A 1 94 ? 7.778 1.607 -18.351 1.00 96.56 94 LEU A CA 1
ATOM 738 C C . LEU A 1 94 ? 8.397 2.992 -18.561 1.00 96.56 94 LEU A C 1
ATOM 740 O O . LEU A 1 94 ? 8.556 3.428 -19.695 1.00 96.56 94 LEU A O 1
ATOM 744 N N . MET A 1 95 ? 8.800 3.668 -17.483 1.00 95.88 95 MET A N 1
ATOM 745 C CA . MET A 1 95 ? 9.474 4.965 -17.585 1.00 95.88 95 MET A CA 1
ATOM 746 C C . MET A 1 95 ? 10.836 4.865 -18.273 1.00 95.88 95 MET A C 1
ATOM 748 O O . MET A 1 95 ? 11.181 5.732 -19.072 1.00 95.88 95 MET A O 1
ATOM 752 N N . ALA A 1 96 ? 11.599 3.808 -17.991 1.00 96.38 96 ALA A N 1
ATOM 753 C CA . ALA A 1 96 ? 12.867 3.551 -18.662 1.00 96.38 96 ALA A CA 1
ATOM 754 C C . ALA A 1 96 ? 12.668 3.243 -20.150 1.00 96.38 96 ALA A C 1
ATOM 756 O O . ALA A 1 96 ? 13.383 3.799 -20.976 1.00 96.38 96 ALA A O 1
ATOM 757 N N . ALA A 1 97 ? 11.662 2.435 -20.493 1.00 97.25 97 ALA A N 1
ATOM 758 C CA . ALA A 1 97 ? 11.322 2.095 -21.870 1.00 97.25 97 ALA A CA 1
ATOM 759 C C . ALA A 1 97 ? 10.870 3.329 -22.660 1.00 97.25 97 ALA A C 1
ATOM 761 O O . ALA A 1 97 ? 11.353 3.565 -23.762 1.00 97.25 97 ALA A O 1
ATOM 762 N N . MET A 1 98 ? 10.035 4.179 -22.057 1.00 96.62 98 MET A N 1
ATOM 763 C CA . MET A 1 98 ? 9.651 5.472 -22.626 1.00 96.62 98 MET A CA 1
ATOM 764 C C . MET A 1 98 ? 10.872 6.363 -22.895 1.00 96.62 98 MET A C 1
ATOM 766 O O . MET A 1 98 ? 10.968 6.971 -23.956 1.00 96.62 98 MET A O 1
ATOM 770 N N . ALA A 1 99 ? 11.836 6.401 -21.970 1.00 95.81 99 ALA A N 1
ATOM 771 C CA . ALA A 1 99 ? 13.072 7.168 -22.128 1.00 95.81 99 ALA A CA 1
ATOM 772 C C . ALA A 1 99 ? 14.097 6.525 -23.090 1.00 95.81 99 ALA A C 1
ATOM 774 O O . ALA A 1 99 ? 15.014 7.218 -23.544 1.00 95.81 99 ALA A O 1
ATOM 775 N N . ALA A 1 100 ? 1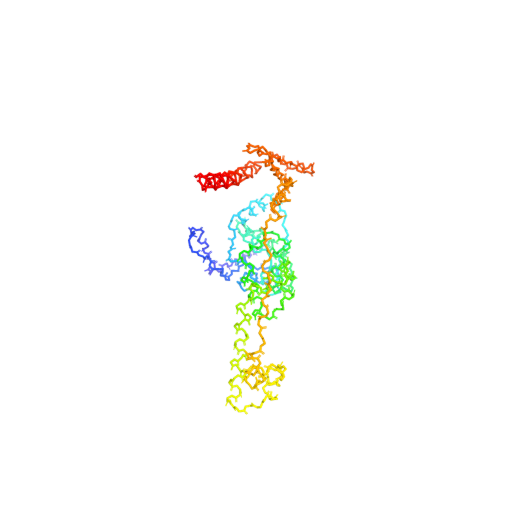3.981 5.219 -23.362 1.00 95.50 100 ALA A N 1
ATOM 776 C CA . ALA A 1 100 ? 14.777 4.478 -24.343 1.00 95.50 100 ALA A CA 1
ATOM 777 C C . ALA A 1 100 ? 14.224 4.637 -25.771 1.00 95.50 100 ALA A C 1
ATOM 779 O O . ALA A 1 100 ? 14.995 4.613 -26.727 1.00 95.50 100 ALA A O 1
ATOM 780 N N . GLY A 1 101 ? 12.911 4.844 -25.916 1.00 95.69 101 GLY A N 1
ATOM 781 C CA . GLY A 1 101 ? 12.249 5.193 -27.173 1.00 95.69 101 GLY A CA 1
ATOM 782 C C . GLY A 1 101 ? 10.973 4.392 -27.447 1.00 95.69 101 GLY A C 1
ATOM 783 O O . GLY A 1 101 ? 10.667 3.406 -26.776 1.00 95.69 101 GLY A O 1
ATOM 784 N N . GLY A 1 102 ? 10.235 4.806 -28.483 1.00 93.06 102 GLY A N 1
ATOM 785 C CA . GLY A 1 102 ? 8.936 4.231 -28.863 1.00 93.06 102 GLY A CA 1
ATOM 786 C C . GLY A 1 102 ? 8.910 2.702 -29.025 1.00 93.06 102 GLY A C 1
ATOM 787 O O . GLY A 1 102 ? 8.011 2.081 -28.463 1.00 93.06 102 GLY A O 1
ATOM 788 N N . PRO A 1 103 ? 9.883 2.065 -29.711 1.00 95.75 103 PRO A N 1
ATOM 789 C CA . PRO A 1 103 ? 9.883 0.611 -29.889 1.00 95.75 103 PRO A CA 1
ATOM 790 C C . PRO A 1 103 ? 9.983 -0.174 -28.574 1.00 95.75 103 PRO A C 1
ATOM 792 O O . PRO A 1 103 ? 9.231 -1.125 -28.373 1.00 95.75 103 PRO A O 1
ATOM 795 N N . TYR A 1 104 ? 10.856 0.252 -27.654 1.00 95.75 104 TYR A N 1
ATOM 796 C CA . TYR A 1 104 ? 11.013 -0.387 -26.342 1.00 95.75 104 TYR A CA 1
ATOM 797 C C . TYR A 1 104 ? 9.746 -0.254 -25.501 1.00 95.75 104 TYR A C 1
ATOM 799 O O . TYR A 1 104 ? 9.315 -1.210 -24.854 1.00 95.75 104 TYR A O 1
ATOM 807 N N . LEU A 1 105 ? 9.135 0.935 -25.520 1.00 96.31 105 LEU A N 1
ATOM 808 C CA . LEU A 1 105 ? 7.884 1.176 -24.818 1.00 96.31 105 LEU A CA 1
ATOM 809 C C . LEU A 1 105 ? 6.758 0.311 -25.386 1.00 96.31 105 LEU A C 1
ATOM 811 O O . LEU A 1 105 ? 6.093 -0.379 -24.619 1.00 96.31 105 LEU A O 1
ATOM 815 N N . GLN A 1 106 ? 6.579 0.304 -26.709 1.00 96.88 106 GLN A N 1
ATOM 816 C CA . GLN A 1 106 ? 5.532 -0.475 -27.364 1.00 96.88 106 GLN A CA 1
ATOM 817 C C . GLN A 1 106 ? 5.680 -1.970 -27.064 1.00 96.88 106 GLN A C 1
ATOM 819 O O . GLN A 1 106 ? 4.712 -2.603 -26.648 1.00 96.88 106 GLN A O 1
ATOM 824 N N . GLN A 1 107 ? 6.903 -2.504 -27.155 1.00 95.88 107 GLN A N 1
ATOM 825 C CA . GLN A 1 107 ? 7.188 -3.889 -26.787 1.00 95.88 107 GLN A CA 1
ATOM 826 C C . GLN A 1 107 ? 6.774 -4.191 -25.336 1.00 95.88 107 GLN A C 1
ATOM 828 O O . GLN A 1 107 ? 6.085 -5.177 -25.085 1.00 95.88 107 GLN A O 1
ATOM 833 N N . MET A 1 108 ? 7.137 -3.337 -24.370 1.00 96.44 108 MET A N 1
ATOM 834 C CA . MET A 1 108 ? 6.756 -3.549 -22.967 1.00 96.44 108 MET A CA 1
ATOM 835 C C . MET A 1 108 ? 5.249 -3.462 -22.719 1.00 96.44 108 MET A C 1
ATOM 837 O O . MET A 1 108 ? 4.742 -4.153 -21.834 1.00 96.44 108 MET A O 1
ATOM 841 N N . LEU A 1 109 ? 4.542 -2.599 -23.452 1.00 96.81 109 LEU A N 1
ATOM 842 C CA . LEU A 1 109 ? 3.087 -2.488 -23.366 1.00 96.81 109 LEU A CA 1
ATOM 843 C C . LEU A 1 109 ? 2.419 -3.757 -23.911 1.00 96.81 109 LEU A C 1
ATOM 845 O O . LEU A 1 109 ? 1.542 -4.320 -23.253 1.00 96.81 109 LEU A O 1
ATOM 849 N N . ASP A 1 110 ? 2.857 -4.240 -25.071 1.00 95.38 110 ASP A N 1
ATOM 850 C CA . ASP A 1 110 ? 2.286 -5.427 -25.711 1.00 95.38 110 ASP A CA 1
ATOM 851 C C . ASP A 1 110 ? 2.571 -6.715 -24.929 1.00 95.38 110 ASP A C 1
ATOM 853 O O . ASP A 1 110 ? 1.703 -7.582 -24.823 1.00 95.38 110 ASP A O 1
ATOM 857 N N . GLU A 1 111 ? 3.741 -6.812 -24.296 1.00 95.94 111 GLU A N 1
ATOM 858 C CA . GLU A 1 111 ? 4.118 -7.940 -23.437 1.00 95.94 111 GLU A CA 1
ATOM 859 C C . GLU A 1 111 ? 3.587 -7.832 -21.993 1.00 95.94 111 GLU A C 1
ATOM 861 O O . GLU A 1 111 ? 3.893 -8.691 -21.155 1.00 95.94 111 GLU A O 1
ATOM 866 N N . ALA A 1 112 ? 2.811 -6.792 -21.666 1.00 96.19 112 ALA A N 1
ATOM 867 C CA . ALA A 1 112 ? 2.284 -6.598 -20.321 1.00 96.19 112 ALA A CA 1
ATOM 868 C C . ALA A 1 112 ? 1.359 -7.753 -19.898 1.00 96.19 112 ALA A C 1
ATOM 870 O O . ALA A 1 112 ? 0.444 -8.163 -20.612 1.00 96.19 112 ALA A O 1
ATOM 871 N N . GLU A 1 113 ? 1.576 -8.259 -18.687 1.00 96.62 113 GLU A N 1
ATOM 872 C CA . GLU A 1 113 ? 0.749 -9.290 -18.069 1.00 96.62 113 GLU A CA 1
ATOM 873 C C . GLU A 1 113 ? -0.476 -8.645 -17.410 1.00 96.62 113 GLU A C 1
ATOM 875 O O . GLU A 1 113 ? -0.349 -7.722 -16.597 1.00 96.62 113 GLU A O 1
ATOM 880 N N . VAL A 1 114 ? -1.670 -9.140 -17.739 1.00 96.44 114 VAL A N 1
ATOM 881 C CA . VAL A 1 114 ? -2.923 -8.667 -17.141 1.00 96.44 114 VAL A CA 1
ATOM 882 C C . VAL A 1 114 ? -3.198 -9.427 -15.843 1.00 96.44 114 VAL A C 1
ATOM 884 O O . VAL A 1 114 ? -3.316 -10.650 -15.843 1.00 96.44 114 VAL A O 1
ATOM 887 N N . VAL A 1 115 ? -3.341 -8.703 -14.732 1.00 95.75 115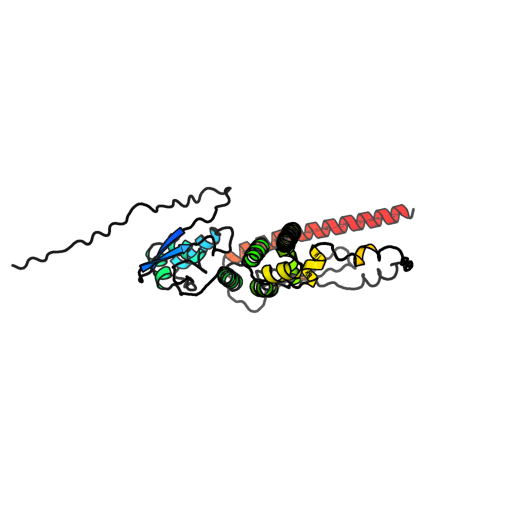 VAL A N 1
ATOM 888 C CA . VAL A 1 115 ? -3.576 -9.252 -13.391 1.00 95.75 115 VAL A CA 1
ATOM 889 C C . VAL A 1 115 ? -4.724 -8.532 -12.681 1.00 95.75 115 VAL A C 1
ATOM 891 O O . VAL A 1 115 ? -4.925 -7.328 -12.830 1.00 95.75 115 VAL A O 1
ATOM 894 N N . GLN A 1 116 ? -5.461 -9.251 -11.835 1.00 91.81 116 GLN A N 1
ATOM 895 C CA . GLN A 1 116 ? -6.417 -8.641 -10.906 1.00 91.81 116 GLN A CA 1
ATOM 896 C C . GLN A 1 116 ? -5.654 -8.156 -9.665 1.00 91.81 116 GLN A C 1
ATOM 898 O O . GLN A 1 116 ? -5.548 -8.870 -8.673 1.00 91.81 116 GLN A O 1
ATOM 903 N N . GLY A 1 117 ? -5.040 -6.974 -9.756 1.00 88.38 117 GLY A N 1
ATOM 904 C CA . GLY A 1 117 ? -4.232 -6.397 -8.678 1.00 88.38 117 GLY A CA 1
ATOM 905 C C . GLY A 1 117 ? -4.902 -5.201 -8.005 1.00 88.38 117 GLY A C 1
ATOM 906 O O . GLY A 1 117 ? -5.330 -4.269 -8.683 1.00 88.38 117 GLY A O 1
ATOM 907 N N . ASP A 1 118 ? -4.957 -5.204 -6.673 1.00 93.81 118 ASP A N 1
ATOM 908 C CA . ASP A 1 118 ? -5.245 -4.021 -5.855 1.00 93.81 118 ASP A CA 1
ATOM 909 C C . ASP A 1 118 ? -3.935 -3.395 -5.324 1.00 93.81 118 ASP A C 1
ATOM 911 O O . ASP A 1 118 ? -2.828 -3.833 -5.653 1.00 93.81 118 ASP A O 1
ATOM 915 N N . LEU A 1 119 ? -4.040 -2.354 -4.491 1.00 94.25 119 LEU A N 1
ATOM 916 C CA . LEU A 1 119 ? -2.868 -1.725 -3.869 1.00 94.25 119 LEU A CA 1
ATOM 917 C C . LEU A 1 119 ? -2.073 -2.710 -2.996 1.00 94.25 119 LEU A C 1
ATOM 919 O O . LEU A 1 119 ? -0.847 -2.620 -2.928 1.00 94.25 119 LEU A O 1
ATOM 923 N N . ALA A 1 120 ? -2.743 -3.654 -2.329 1.00 95.38 120 ALA A N 1
ATOM 924 C CA . ALA A 1 120 ? -2.058 -4.656 -1.521 1.00 95.38 120 ALA A CA 1
ATOM 925 C C . ALA A 1 120 ? -1.204 -5.572 -2.406 1.00 95.38 120 ALA A C 1
ATOM 927 O O . ALA A 1 120 ? -0.061 -5.865 -2.054 1.00 95.38 120 ALA A O 1
ATOM 928 N N . GLU A 1 121 ? -1.715 -5.969 -3.570 1.00 94.56 121 GLU A N 1
ATOM 929 C CA . GLU A 1 121 ? -0.971 -6.760 -4.547 1.00 94.56 121 GLU A CA 1
ATOM 930 C C . GLU A 1 121 ? 0.204 -5.976 -5.149 1.00 94.56 121 GLU A C 1
ATOM 932 O O . GLU A 1 121 ? 1.321 -6.494 -5.204 1.00 94.56 121 GLU A O 1
ATOM 937 N N . ALA A 1 122 ? 0.010 -4.695 -5.485 1.00 94.25 122 ALA A N 1
ATOM 938 C CA . ALA A 1 122 ? 1.093 -3.813 -5.929 1.00 94.25 122 ALA A CA 1
ATOM 939 C C . ALA A 1 122 ? 2.230 -3.727 -4.890 1.00 94.25 122 ALA A C 1
ATOM 941 O O . ALA A 1 122 ? 3.414 -3.805 -5.233 1.00 94.25 122 ALA A O 1
ATOM 942 N N . ILE A 1 123 ? 1.885 -3.627 -3.599 1.00 94.38 123 ILE A N 1
ATOM 943 C CA . ILE A 1 123 ? 2.855 -3.621 -2.494 1.00 94.38 123 ILE A CA 1
ATOM 944 C C . ILE A 1 123 ? 3.569 -4.971 -2.378 1.00 94.38 123 ILE A C 1
ATOM 946 O O . ILE A 1 123 ? 4.795 -4.991 -2.261 1.00 94.38 123 ILE A O 1
ATOM 950 N N . LYS A 1 124 ? 2.843 -6.095 -2.430 1.00 93.88 124 LYS A N 1
ATOM 951 C CA . LYS A 1 124 ? 3.450 -7.436 -2.370 1.00 93.88 124 LYS A CA 1
ATOM 952 C C . LYS A 1 124 ? 4.453 -7.642 -3.500 1.00 93.88 124 LYS A C 1
ATOM 954 O O . LYS A 1 124 ? 5.560 -8.104 -3.233 1.00 93.88 124 LYS A O 1
ATOM 959 N N . LEU A 1 125 ? 4.096 -7.258 -4.726 1.00 91.94 125 LEU A N 1
ATOM 960 C CA . LEU A 1 125 ? 4.970 -7.367 -5.895 1.00 91.94 125 LEU A CA 1
ATOM 961 C C . LEU A 1 125 ? 6.234 -6.514 -5.732 1.00 91.94 125 LEU A C 1
ATOM 963 O O . LEU A 1 125 ? 7.330 -7.018 -5.956 1.00 91.94 125 LEU A O 1
ATOM 967 N N . ASN A 1 126 ? 6.107 -5.281 -5.228 1.00 89.69 126 ASN A N 1
ATOM 968 C CA . ASN A 1 126 ? 7.254 -4.407 -4.936 1.00 89.69 126 ASN A CA 1
ATOM 969 C C . ASN A 1 126 ? 8.139 -4.910 -3.778 1.00 89.69 126 ASN A C 1
ATOM 971 O O . ASN A 1 126 ? 9.307 -4.543 -3.684 1.00 89.69 126 ASN A O 1
ATOM 975 N N . ILE A 1 127 ? 7.590 -5.697 -2.850 1.00 87.94 127 ILE A N 1
ATOM 976 C CA . ILE A 1 127 ? 8.365 -6.321 -1.766 1.00 87.94 127 ILE A CA 1
ATOM 977 C C . ILE A 1 127 ? 9.040 -7.610 -2.249 1.00 87.94 127 ILE A C 1
ATOM 979 O O . ILE A 1 127 ? 10.120 -7.948 -1.767 1.00 87.94 127 ILE A O 1
ATOM 983 N N . ALA A 1 128 ? 8.402 -8.350 -3.156 1.00 85.50 128 ALA A N 1
ATOM 984 C CA . ALA A 1 128 ? 8.925 -9.596 -3.706 1.00 85.50 128 ALA A CA 1
ATOM 985 C C . ALA A 1 128 ? 10.006 -9.367 -4.772 1.00 85.50 128 ALA A C 1
ATOM 987 O O . ALA A 1 128 ? 10.927 -10.175 -4.878 1.00 85.50 128 ALA A O 1
ATOM 988 N N . HIS A 1 129 ? 9.904 -8.280 -5.540 1.00 73.88 129 HIS A N 1
ATOM 989 C CA . HIS A 1 129 ? 10.754 -8.019 -6.696 1.00 73.88 129 HIS A CA 1
ATOM 990 C C . HIS A 1 129 ? 11.211 -6.554 -6.766 1.00 73.88 129 HIS A C 1
ATOM 992 O O . HIS A 1 129 ? 10.485 -5.635 -6.393 1.00 73.88 129 HIS A O 1
ATOM 998 N N . GLY A 1 130 ? 12.408 -6.335 -7.320 1.00 70.00 130 GLY A N 1
ATOM 999 C CA . GLY A 1 130 ? 12.928 -5.006 -7.647 1.00 70.00 130 GLY A CA 1
ATOM 1000 C C . GLY A 1 130 ? 13.482 -4.224 -6.452 1.00 70.00 130 GLY A C 1
ATOM 1001 O O . GLY A 1 130 ? 14.024 -4.791 -5.506 1.00 70.00 130 GLY A O 1
ATOM 1002 N N . LEU A 1 131 ? 13.383 -2.893 -6.525 1.00 79.69 131 LEU A N 1
ATOM 1003 C CA . LEU A 1 131 ? 13.835 -1.995 -5.462 1.00 79.69 131 LEU A CA 1
ATOM 1004 C C . LEU A 1 131 ? 12.930 -2.164 -4.236 1.00 79.69 131 LEU A C 1
ATOM 1006 O O . LEU A 1 131 ? 11.736 -1.933 -4.329 1.00 79.69 131 LEU A O 1
ATOM 1010 N N . LEU A 1 132 ? 13.444 -2.471 -3.053 1.00 85.38 132 LEU A N 1
ATOM 1011 C CA . LEU A 1 132 ? 12.568 -2.594 -1.883 1.00 85.38 132 LEU A CA 1
ATOM 1012 C C . LEU A 1 132 ? 11.871 -1.264 -1.543 1.00 85.38 132 LEU A C 1
ATOM 1014 O O . LEU A 1 132 ? 12.445 -0.182 -1.687 1.00 85.38 132 LEU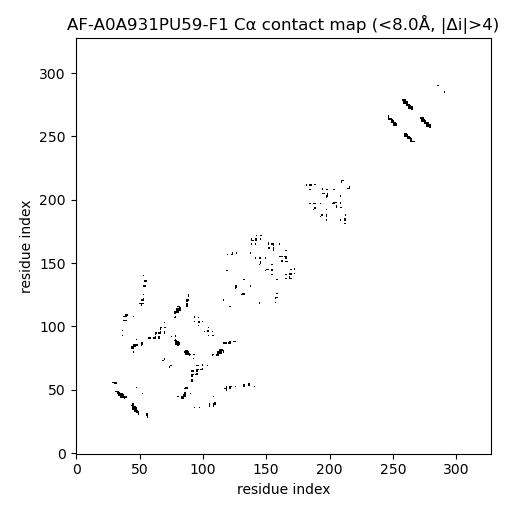 A O 1
ATOM 1018 N N . ILE A 1 133 ? 10.622 -1.333 -1.065 1.00 88.94 133 ILE A N 1
ATOM 1019 C CA . ILE A 1 133 ? 9.948 -0.158 -0.490 1.00 88.94 133 ILE A CA 1
ATOM 1020 C C . ILE A 1 133 ? 10.734 0.271 0.760 1.00 88.94 133 ILE A C 1
ATOM 1022 O O . ILE A 1 133 ? 10.898 -0.560 1.676 1.00 88.94 133 ILE A O 1
ATOM 1026 N N . PRO A 1 134 ? 11.184 1.540 0.842 1.00 89.94 134 PRO A N 1
ATOM 1027 C CA . PRO A 1 134 ? 11.933 2.035 1.987 1.00 89.94 134 PRO A CA 1
ATOM 1028 C C . PRO A 1 134 ? 11.176 1.806 3.293 1.00 89.94 134 PRO A C 1
ATOM 1030 O O . PRO A 1 134 ? 9.971 2.042 3.384 1.00 89.94 134 PRO A O 1
ATOM 1033 N N . LEU A 1 135 ? 11.889 1.401 4.347 1.00 90.75 135 LEU A N 1
ATOM 1034 C CA . LEU A 1 135 ? 11.291 1.153 5.667 1.00 90.75 135 LEU A CA 1
ATOM 1035 C C . LEU A 1 135 ? 10.505 2.358 6.206 1.00 90.75 135 LEU A C 1
ATOM 1037 O O . LEU A 1 135 ? 9.544 2.175 6.945 1.00 90.75 135 LEU A O 1
ATOM 1041 N N . LYS A 1 136 ? 10.892 3.577 5.810 1.00 92.31 136 LYS A N 1
ATOM 1042 C CA . LYS A 1 136 ? 10.222 4.830 6.186 1.00 92.31 136 LYS A CA 1
ATOM 1043 C C . LYS A 1 136 ? 8.852 5.020 5.520 1.00 92.31 136 LYS A C 1
ATOM 1045 O O . LYS A 1 136 ? 8.025 5.742 6.062 1.00 92.31 136 LYS A O 1
ATOM 1050 N N . GLU A 1 137 ? 8.602 4.389 4.373 1.00 93.00 137 GLU A N 1
ATOM 1051 C CA . GLU A 1 137 ? 7.337 4.510 3.628 1.00 93.00 137 GLU A CA 1
ATOM 1052 C C . GLU A 1 137 ? 6.307 3.451 4.038 1.00 93.00 137 GLU A C 1
ATOM 1054 O O . GLU A 1 137 ? 5.103 3.700 3.980 1.00 93.00 137 GLU A O 1
ATOM 1059 N N . ARG A 1 138 ? 6.768 2.293 4.529 1.00 95.50 138 ARG A N 1
ATOM 1060 C CA . ARG A 1 138 ? 5.899 1.171 4.924 1.00 95.50 138 ARG A CA 1
ATOM 1061 C C . ARG A 1 138 ? 4.810 1.536 5.946 1.00 95.50 138 ARG A C 1
ATOM 1063 O O . ARG A 1 138 ? 3.685 1.091 5.734 1.00 95.50 138 ARG A O 1
ATOM 1070 N N . PRO A 1 139 ? 5.064 2.343 7.001 1.00 96.94 139 PRO A N 1
ATOM 1071 C CA . PRO A 1 139 ? 4.016 2.720 7.950 1.00 96.94 139 PRO A CA 1
ATOM 1072 C C . PRO A 1 139 ? 2.846 3.447 7.281 1.00 96.94 139 PRO A C 1
ATOM 1074 O O . PRO A 1 139 ? 1.698 3.108 7.537 1.00 96.94 139 PRO A O 1
ATOM 1077 N N . ALA A 1 140 ? 3.129 4.383 6.369 1.00 95.31 140 ALA A N 1
ATOM 1078 C CA . ALA A 1 140 ? 2.092 5.143 5.673 1.00 95.31 140 ALA A CA 1
ATOM 1079 C C . ALA A 1 140 ? 1.233 4.243 4.769 1.00 95.31 140 ALA A C 1
ATOM 1081 O O . ALA A 1 140 ? 0.011 4.371 4.747 1.00 95.31 140 ALA A O 1
ATOM 1082 N N . LEU A 1 141 ? 1.856 3.288 4.071 1.00 96.31 141 LEU A N 1
ATOM 1083 C CA . LEU A 1 141 ? 1.135 2.303 3.259 1.00 96.31 141 LEU A CA 1
ATOM 1084 C C . LEU A 1 141 ? 0.302 1.345 4.116 1.00 96.31 141 LEU A C 1
ATOM 1086 O O . LEU A 1 141 ? -0.821 1.015 3.746 1.00 96.31 141 LEU A O 1
ATOM 1090 N N . ALA A 1 142 ? 0.826 0.918 5.268 1.00 97.75 142 ALA A N 1
ATOM 1091 C CA . ALA A 1 142 ? 0.088 0.081 6.206 1.00 97.75 142 ALA A CA 1
ATOM 1092 C C . ALA A 1 142 ? -1.148 0.806 6.759 1.00 97.75 142 ALA A C 1
ATOM 1094 O O . ALA A 1 142 ? -2.224 0.214 6.784 1.00 97.75 142 ALA A O 1
ATOM 1095 N N . CYS A 1 143 ? -1.022 2.085 7.134 1.00 97.00 143 CYS A N 1
ATOM 1096 C CA . CYS A 1 143 ? -2.159 2.918 7.533 1.00 97.00 143 CYS A CA 1
ATOM 1097 C C . CYS A 1 143 ? -3.182 3.050 6.403 1.00 97.00 143 CYS A C 1
ATOM 1099 O O . CYS A 1 143 ? -4.368 2.820 6.621 1.00 97.00 143 CYS A O 1
ATOM 1101 N N . ARG A 1 144 ? -2.727 3.328 5.177 1.00 95.44 144 ARG A N 1
ATOM 1102 C CA . ARG A 1 144 ? -3.606 3.435 4.008 1.00 95.44 144 ARG A CA 1
ATOM 1103 C C . ARG A 1 144 ? -4.400 2.150 3.761 1.00 95.44 144 ARG A C 1
ATOM 1105 O O . ARG A 1 144 ? -5.618 2.203 3.630 1.00 95.44 144 ARG A O 1
ATOM 1112 N N . LEU A 1 145 ? -3.735 0.994 3.756 1.00 96.81 145 LEU A N 1
ATOM 1113 C CA . LEU A 1 145 ? -4.407 -0.299 3.604 1.00 96.81 145 LEU A CA 1
ATOM 1114 C C . LEU A 1 145 ? -5.357 -0.607 4.774 1.00 96.81 145 LEU A C 1
ATOM 1116 O O . LEU A 1 145 ? -6.421 -1.184 4.560 1.00 96.81 145 LEU A O 1
ATOM 1120 N N . PHE A 1 146 ? -5.005 -0.210 6.001 1.00 97.56 146 PHE A N 1
ATOM 1121 C CA . PHE A 1 146 ? -5.879 -0.362 7.165 1.00 97.56 146 PHE A CA 1
ATOM 1122 C C . PHE A 1 146 ? -7.174 0.452 7.020 1.00 97.56 146 PHE A C 1
ATOM 1124 O O . PHE A 1 146 ? -8.258 -0.075 7.268 1.00 97.56 146 PHE A O 1
ATOM 1131 N N . VAL A 1 147 ? -7.080 1.704 6.561 1.00 95.81 147 VAL A N 1
ATOM 1132 C CA . VAL A 1 147 ? -8.246 2.558 6.267 1.00 95.81 147 VAL A CA 1
ATOM 1133 C C . VAL A 1 147 ? -9.111 1.951 5.158 1.00 95.81 147 VAL A C 1
ATOM 1135 O O . VAL A 1 147 ? -10.335 1.993 5.246 1.00 95.81 147 VAL A O 1
ATOM 1138 N N . MET A 1 148 ? -8.497 1.285 4.173 1.00 94.88 148 MET A N 1
ATOM 1139 C CA . MET A 1 148 ? -9.201 0.500 3.144 1.00 94.88 148 MET A CA 1
ATOM 1140 C C . MET A 1 148 ? -9.832 -0.804 3.675 1.00 94.88 148 MET A C 1
ATOM 1142 O O . MET A 1 148 ? -10.410 -1.564 2.902 1.00 94.88 148 MET A O 1
ATOM 1146 N N . GLY A 1 149 ? -9.732 -1.084 4.978 1.00 95.88 149 GLY A N 1
ATOM 1147 C CA . GLY A 1 149 ? -10.396 -2.210 5.635 1.00 95.88 149 GLY A CA 1
ATOM 1148 C C . GLY A 1 149 ? -9.563 -3.487 5.748 1.00 95.88 149 GLY A C 1
ATOM 1149 O O . GLY A 1 149 ? -10.106 -4.515 6.148 1.00 95.88 149 GLY A O 1
ATOM 1150 N N . LYS A 1 150 ? -8.263 -3.456 5.431 1.00 97.25 150 LYS A N 1
ATOM 1151 C CA . LYS A 1 150 ? -7.386 -4.631 5.563 1.00 97.25 150 LYS A CA 1
ATOM 1152 C C . LYS A 1 150 ? -7.104 -4.967 7.029 1.00 97.25 150 LYS A C 1
ATOM 1154 O O . LYS A 1 150 ? -6.834 -4.085 7.849 1.00 97.25 150 LYS A O 1
ATOM 1159 N N . GLU A 1 151 ? -7.119 -6.257 7.363 1.00 97.62 151 GLU A N 1
ATOM 1160 C CA . GLU A 1 151 ? -6.877 -6.722 8.732 1.00 97.62 151 GLU A CA 1
ATOM 1161 C C . GLU A 1 151 ? -5.395 -6.648 9.123 1.00 97.62 151 GLU A C 1
ATOM 1163 O O . GLU A 1 151 ? -4.500 -6.887 8.314 1.00 97.62 151 GLU A O 1
ATOM 1168 N N . LEU A 1 152 ? -5.106 -6.420 10.411 1.00 98.00 152 LEU A N 1
ATOM 1169 C CA . LEU A 1 152 ? -3.728 -6.311 10.914 1.00 98.00 152 LEU A CA 1
ATOM 1170 C C . LEU A 1 152 ? -2.872 -7.554 10.620 1.00 98.00 152 LEU A C 1
ATOM 1172 O O . LEU A 1 152 ? -1.674 -7.431 10.357 1.00 98.00 152 LEU A O 1
ATOM 1176 N N . LYS A 1 153 ? -3.480 -8.748 10.644 1.00 98.06 153 LYS A N 1
ATOM 1177 C CA . LYS A 1 153 ? -2.802 -10.011 10.321 1.00 98.06 153 LYS A CA 1
ATOM 1178 C C . LYS A 1 153 ? -2.445 -10.095 8.835 1.00 98.06 153 LYS A C 1
ATOM 1180 O O . LYS A 1 153 ? -1.340 -10.520 8.505 1.00 98.06 153 LYS A O 1
ATOM 1185 N N . GLU A 1 154 ? -3.343 -9.652 7.956 1.00 97.50 154 GLU A N 1
ATOM 1186 C CA . GLU A 1 154 ? -3.094 -9.578 6.512 1.00 97.50 154 GLU A CA 1
ATOM 1187 C C . GLU A 1 154 ? -1.968 -8.580 6.213 1.00 97.50 154 GLU A C 1
ATOM 1189 O O . GLU A 1 154 ? -1.015 -8.914 5.510 1.00 97.50 154 GLU A O 1
ATOM 1194 N N . LEU A 1 155 ? -2.010 -7.395 6.830 1.00 97.81 155 LEU A N 1
ATOM 1195 C CA . LEU A 1 155 ? -0.955 -6.384 6.715 1.00 97.81 155 LEU A CA 1
ATOM 1196 C C . LEU A 1 155 ? 0.413 -6.920 7.162 1.00 97.81 155 LEU A C 1
ATOM 1198 O O . LEU A 1 155 ? 1.415 -6.694 6.484 1.00 97.81 155 LEU A O 1
ATOM 1202 N N . ALA A 1 156 ? 0.470 -7.660 8.273 1.00 97.44 156 ALA A N 1
ATOM 1203 C CA . ALA A 1 156 ? 1.707 -8.281 8.749 1.00 97.44 156 ALA A CA 1
ATOM 1204 C C . ALA A 1 156 ? 2.289 -9.262 7.714 1.00 97.44 156 ALA A C 1
ATOM 1206 O O . ALA A 1 156 ? 3.499 -9.254 7.471 1.00 97.44 156 ALA A O 1
ATOM 1207 N N . GLY A 1 157 ? 1.422 -10.036 7.050 1.00 96.31 157 GLY A N 1
ATOM 1208 C CA . GLY A 1 157 ? 1.791 -10.915 5.941 1.00 96.31 157 GLY A CA 1
ATOM 1209 C C . GLY A 1 157 ? 2.305 -10.154 4.715 1.00 96.31 157 GLY A C 1
ATOM 1210 O O . GLY A 1 157 ? 3.373 -10.482 4.204 1.00 96.31 157 GLY A O 1
ATOM 1211 N N . ILE A 1 158 ? 1.599 -9.099 4.288 1.00 95.56 158 ILE A N 1
ATOM 1212 C CA . ILE A 1 158 ? 1.980 -8.258 3.138 1.00 95.56 158 ILE A CA 1
ATOM 1213 C C . ILE A 1 158 ? 3.373 -7.653 3.339 1.00 95.56 158 ILE A C 1
ATOM 1215 O O . ILE A 1 158 ? 4.233 -7.759 2.467 1.00 95.56 158 ILE A O 1
ATOM 1219 N N . PHE A 1 159 ? 3.618 -7.044 4.502 1.00 95.19 159 PHE A N 1
ATOM 1220 C CA . PHE A 1 159 ? 4.884 -6.363 4.783 1.00 95.19 159 PHE A CA 1
ATOM 1221 C C . PHE A 1 159 ? 6.000 -7.294 5.274 1.00 95.19 159 PHE A C 1
ATOM 1223 O O . PHE A 1 159 ? 7.128 -6.822 5.450 1.00 95.19 159 PHE A O 1
ATOM 1230 N N . LYS A 1 160 ? 5.706 -8.587 5.486 1.00 94.31 160 LYS A N 1
ATOM 1231 C CA . LYS A 1 160 ? 6.614 -9.592 6.064 1.00 94.31 160 LYS A CA 1
ATOM 1232 C C . LYS A 1 160 ? 7.225 -9.129 7.397 1.00 94.31 160 LYS A C 1
ATOM 1234 O O . LYS A 1 160 ? 8.434 -9.214 7.606 1.00 94.31 160 LYS A O 1
ATOM 1239 N N . VAL A 1 161 ? 6.393 -8.597 8.295 1.00 95.50 161 VAL A N 1
ATOM 1240 C CA . VAL A 1 161 ? 6.799 -8.112 9.630 1.00 95.50 161 VAL A CA 1
ATOM 1241 C C . VAL A 1 161 ? 5.941 -8.732 10.731 1.00 95.50 161 VAL A C 1
ATOM 1243 O O . VAL A 1 161 ? 4.871 -9.276 10.477 1.00 95.50 161 VAL A O 1
ATOM 1246 N N . GLN A 1 162 ? 6.393 -8.635 11.983 1.00 97.81 162 GLN A N 1
ATOM 1247 C CA . GLN A 1 162 ? 5.610 -9.094 13.131 1.00 97.81 162 GLN A CA 1
ATOM 1248 C C . GLN A 1 162 ? 4.334 -8.255 13.313 1.00 97.81 162 GLN A C 1
ATOM 1250 O O . GLN A 1 162 ? 4.340 -7.042 13.092 1.00 97.81 162 GLN A O 1
ATOM 1255 N N . LEU A 1 163 ? 3.261 -8.881 13.815 1.00 98.38 163 LEU A N 1
ATOM 1256 C CA . LEU A 1 163 ? 1.973 -8.220 14.075 1.00 98.38 163 LEU A CA 1
ATOM 1257 C C . LEU A 1 163 ? 2.126 -6.959 14.943 1.00 98.38 163 LEU A C 1
ATOM 1259 O O . LEU A 1 163 ? 1.599 -5.904 14.599 1.00 98.38 163 LEU A O 1
ATOM 1263 N N . ARG A 1 164 ? 2.943 -7.035 16.002 1.00 98.12 164 ARG A N 1
ATOM 1264 C CA . ARG A 1 164 ? 3.244 -5.904 16.899 1.00 98.12 164 ARG A CA 1
ATOM 1265 C C . ARG A 1 164 ? 3.802 -4.684 16.156 1.00 98.12 164 ARG A C 1
ATOM 1267 O O . ARG A 1 164 ? 3.569 -3.544 16.556 1.00 98.12 164 ARG A O 1
ATOM 1274 N N . THR A 1 165 ? 4.558 -4.899 15.079 1.00 98.06 165 THR A N 1
ATOM 1275 C CA . THR A 1 165 ? 5.101 -3.812 14.256 1.00 98.06 165 THR A CA 1
ATOM 1276 C C . THR A 1 165 ? 3.987 -3.077 13.518 1.00 98.06 165 THR A C 1
ATOM 1278 O O . THR A 1 165 ? 3.968 -1.847 13.537 1.00 98.06 165 THR A O 1
ATOM 1281 N N . VAL A 1 166 ? 3.039 -3.812 12.934 1.00 98.31 166 VAL A N 1
ATOM 1282 C CA . VAL A 1 166 ? 1.876 -3.236 12.241 1.00 98.31 166 VAL A CA 1
ATOM 1283 C C . VAL A 1 166 ? 0.935 -2.548 13.222 1.00 98.31 166 VAL A C 1
ATOM 1285 O O . VAL A 1 166 ? 0.474 -1.442 12.953 1.00 98.31 166 VAL A O 1
ATOM 1288 N N . GLU A 1 167 ? 0.688 -3.149 14.387 1.00 97.94 167 GLU A N 1
ATOM 1289 C CA . GLU A 1 167 ? -0.102 -2.531 15.459 1.00 97.94 167 GLU A CA 1
ATOM 1290 C C . GLU A 1 167 ? 0.464 -1.176 15.880 1.00 97.94 167 GLU A C 1
ATOM 1292 O O . GLU A 1 167 ? -0.297 -0.240 16.132 1.00 97.94 167 GLU A O 1
ATOM 1297 N N . ARG A 1 168 ? 1.796 -1.072 15.950 1.00 98.12 168 ARG A N 1
ATOM 1298 C CA . ARG A 1 168 ? 2.484 0.184 16.243 1.00 98.12 168 ARG A CA 1
ATOM 1299 C C . ARG A 1 168 ? 2.317 1.192 15.108 1.00 98.12 168 ARG A C 1
ATOM 1301 O O . ARG A 1 168 ? 2.054 2.350 15.397 1.00 98.12 168 ARG A O 1
ATOM 1308 N N . TRP A 1 169 ? 2.478 0.776 13.850 1.00 98.25 169 TRP A N 1
ATOM 1309 C CA . TRP A 1 169 ? 2.319 1.669 12.694 1.00 98.25 169 TRP A CA 1
ATOM 1310 C C . TRP A 1 169 ? 0.897 2.218 12.568 1.00 98.25 169 TRP A C 1
ATOM 1312 O O . TRP A 1 169 ? 0.726 3.396 12.306 1.00 98.25 169 TRP A O 1
ATOM 1322 N N . THR A 1 170 ? -0.109 1.380 12.813 1.00 98.12 170 THR A N 1
ATOM 1323 C CA . THR A 1 170 ? -1.538 1.704 12.649 1.00 98.12 170 THR A CA 1
ATOM 1324 C C . THR A 1 170 ? -2.198 2.195 13.940 1.00 98.12 170 THR A C 1
ATOM 1326 O O . THR A 1 170 ? -3.422 2.195 14.048 1.00 98.12 170 THR A O 1
ATOM 1329 N N . LYS A 1 171 ? -1.417 2.553 14.969 1.00 97.75 171 LYS A N 1
ATOM 1330 C CA . LYS A 1 171 ? -1.954 2.916 16.288 1.00 97.75 171 LYS A CA 1
ATOM 1331 C C . LYS A 1 171 ? -2.923 4.100 16.198 1.00 97.75 171 LYS A C 1
ATOM 1333 O O . LYS A 1 171 ? -4.051 3.969 16.660 1.00 97.75 171 LYS A O 1
ATOM 1338 N N . GLU A 1 172 ? -2.491 5.190 15.571 1.00 97.25 172 GLU A N 1
ATOM 1339 C CA . GLU A 1 172 ? -3.263 6.435 15.464 1.00 97.25 172 GLU A CA 1
ATOM 1340 C C . GLU A 1 172 ? -4.573 6.218 14.697 1.00 97.25 172 GLU A C 1
ATOM 1342 O O . GLU A 1 172 ? -5.640 6.546 15.201 1.00 97.25 172 GLU A O 1
ATOM 1347 N N . GLU A 1 173 ? -4.528 5.540 13.546 1.00 97.31 173 GLU A N 1
ATOM 1348 C CA . GLU A 1 173 ? -5.730 5.231 12.754 1.00 97.31 173 GLU A CA 1
ATOM 1349 C C . GLU A 1 173 ? -6.718 4.316 13.493 1.00 97.31 173 GLU A C 1
ATOM 1351 O O . GLU A 1 173 ? -7.936 4.451 13.371 1.00 97.31 173 GLU A O 1
ATOM 1356 N N . ARG A 1 174 ? -6.216 3.372 14.299 1.00 97.06 174 ARG A N 1
ATOM 1357 C CA . ARG A 1 174 ? -7.070 2.520 15.140 1.00 97.06 174 ARG A CA 1
ATOM 1358 C C . ARG A 1 174 ? -7.725 3.303 16.268 1.00 97.06 174 ARG A C 1
ATOM 1360 O O . ARG A 1 174 ? -8.882 3.032 16.587 1.00 97.06 174 ARG A O 1
ATOM 1367 N N . GLU A 1 175 ? -6.992 4.225 16.885 1.00 95.88 175 GLU A N 1
ATOM 1368 C CA . GLU A 1 175 ? -7.519 5.121 17.916 1.00 95.88 175 GLU A CA 1
ATOM 1369 C C . GLU A 1 175 ? -8.579 6.052 17.314 1.00 95.88 175 GLU A C 1
ATOM 1371 O O . GLU A 1 175 ? -9.701 6.068 17.814 1.00 95.88 175 GLU A O 1
ATOM 1376 N N . ALA A 1 176 ? -8.305 6.670 16.163 1.00 95.38 176 ALA A N 1
ATOM 1377 C CA . ALA A 1 176 ? -9.256 7.507 15.433 1.00 95.38 176 ALA A CA 1
ATOM 1378 C C . ALA A 1 176 ? -10.531 6.744 15.035 1.00 95.38 176 ALA A C 1
ATOM 1380 O O . ALA A 1 176 ? -11.644 7.205 15.298 1.00 95.38 176 ALA A O 1
ATOM 1381 N N . LYS A 1 177 ? -10.400 5.530 14.477 1.00 94.88 177 LYS A N 1
ATOM 1382 C CA . LYS A 1 177 ? -11.551 4.666 14.165 1.00 94.88 177 LYS A CA 1
ATOM 1383 C C . LYS A 1 177 ? -12.364 4.344 15.419 1.00 94.88 177 LYS A C 1
ATOM 1385 O O . LYS A 1 177 ? -13.591 4.413 15.404 1.00 94.88 177 LYS A O 1
ATOM 1390 N N . ARG A 1 178 ? -11.692 4.017 16.526 1.00 94.12 178 ARG A N 1
ATOM 1391 C CA . ARG A 1 178 ? -12.349 3.724 17.804 1.00 94.12 178 ARG A CA 1
ATOM 1392 C C . ARG A 1 178 ? -13.097 4.938 18.349 1.00 94.12 178 ARG A C 1
ATOM 1394 O O . ARG A 1 178 ? -14.201 4.767 18.855 1.00 94.12 178 ARG A O 1
ATOM 1401 N N . GLU A 1 179 ? -12.507 6.124 18.277 1.00 95.06 179 GLU A N 1
ATOM 1402 C CA . GLU A 1 179 ? -13.127 7.376 18.712 1.00 95.06 179 GLU A CA 1
ATOM 1403 C C . GLU A 1 179 ? -14.339 7.738 17.854 1.00 95.06 179 GLU A C 1
ATOM 1405 O O . GLU A 1 179 ? -15.383 8.081 18.404 1.00 95.06 179 GLU A O 1
ATOM 1410 N N . ALA A 1 180 ? -14.246 7.593 16.530 1.00 95.00 180 ALA A N 1
ATOM 1411 C CA . ALA A 1 180 ? -15.377 7.788 15.625 1.00 95.00 180 ALA A CA 1
ATOM 1412 C C . ALA A 1 180 ? -16.535 6.833 15.957 1.00 95.00 180 ALA A C 1
ATOM 1414 O O . ALA A 1 180 ? -17.681 7.264 16.079 1.00 95.00 180 ALA A O 1
ATOM 1415 N N . GLU A 1 181 ? -16.239 5.552 16.196 1.00 93.94 181 GLU A N 1
ATOM 1416 C CA . GLU A 1 181 ? -17.248 4.582 16.628 1.00 93.94 181 GLU A CA 1
ATOM 1417 C C . GLU A 1 181 ? -17.843 4.914 18.012 1.00 93.94 181 GLU A C 1
ATOM 1419 O O . GLU A 1 181 ? -19.018 4.647 18.253 1.00 93.94 181 GLU A O 1
ATOM 1424 N N . ILE A 1 182 ? -17.057 5.469 18.945 1.00 94.81 182 ILE A N 1
ATOM 1425 C CA . ILE A 1 182 ? -17.561 5.918 20.256 1.00 94.81 182 ILE A CA 1
ATOM 1426 C C . ILE A 1 182 ? -18.528 7.087 20.076 1.00 94.81 182 ILE A C 1
ATOM 1428 O O . ILE A 1 182 ? -19.624 7.035 20.629 1.00 94.81 182 ILE A O 1
ATOM 1432 N N . LYS A 1 183 ? -18.157 8.090 19.274 1.00 96.12 183 LYS A N 1
ATOM 1433 C CA . LYS A 1 183 ? -19.011 9.249 18.982 1.00 96.12 183 LYS A CA 1
ATOM 1434 C C . LYS A 1 183 ? -20.328 8.827 18.332 1.00 96.12 183 LYS A C 1
ATOM 1436 O O . LYS A 1 183 ? -21.378 9.297 18.743 1.00 96.12 183 LYS A O 1
ATOM 1441 N N . GLN A 1 184 ? -20.294 7.884 17.389 1.00 96.25 184 GLN A N 1
ATOM 1442 C CA . GLN A 1 184 ? -21.511 7.334 16.777 1.00 96.25 184 GLN A CA 1
ATOM 1443 C C . GLN A 1 184 ? -22.416 6.628 17.794 1.00 96.25 184 GLN A C 1
ATOM 1445 O O . GLN A 1 184 ? -23.629 6.807 17.771 1.00 96.25 184 GLN A O 1
ATOM 1450 N N . VAL A 1 185 ? -21.836 5.836 18.703 1.00 96.69 185 VAL A N 1
ATOM 1451 C CA . VAL A 1 185 ? -22.600 5.181 19.776 1.00 96.69 185 VAL A CA 1
ATOM 1452 C C . VAL A 1 185 ? -23.216 6.206 20.732 1.00 96.69 185 VAL A C 1
ATOM 1454 O O . VAL A 1 185 ? -24.346 6.010 21.167 1.00 96.69 185 VAL A O 1
ATOM 1457 N N . GLN A 1 186 ? -22.483 7.270 21.069 1.00 94.50 186 GLN A N 1
ATOM 1458 C CA . GLN A 1 186 ? -22.970 8.343 21.941 1.00 94.50 186 GLN A CA 1
ATOM 1459 C C . GLN A 1 186 ? -24.113 9.116 21.285 1.00 94.50 186 GLN A C 1
ATOM 1461 O O . GLN A 1 186 ? -25.160 9.246 21.907 1.00 94.50 186 GLN A O 1
ATOM 1466 N N . GLN A 1 187 ? -23.962 9.504 20.016 1.00 96.44 187 GLN A N 1
ATOM 1467 C CA . GLN A 1 187 ? -25.005 10.202 19.267 1.00 96.44 187 GLN A CA 1
ATOM 1468 C C . GLN A 1 187 ? -26.306 9.392 19.215 1.00 96.44 187 GLN A C 1
ATOM 1470 O O . GLN A 1 187 ? -27.353 9.892 19.600 1.00 96.44 187 GLN A O 1
ATOM 1475 N N . LEU A 1 188 ? -26.245 8.107 18.843 1.00 97.06 188 LEU A N 1
ATOM 1476 C CA . LEU A 1 188 ? -27.450 7.269 18.792 1.00 97.06 188 LEU A CA 1
ATOM 1477 C C . LEU A 1 188 ? -28.109 7.097 20.170 1.00 97.06 188 LEU A C 1
ATOM 1479 O O . LEU A 1 188 ? -29.324 6.947 20.261 1.00 97.06 188 LEU A O 1
ATOM 1483 N N . ALA A 1 189 ? -27.320 7.088 21.247 1.00 95.25 189 ALA A N 1
ATOM 1484 C CA . ALA A 1 189 ? -27.859 7.025 22.601 1.00 95.25 189 ALA A CA 1
ATOM 1485 C C . ALA A 1 189 ? -28.551 8.339 23.005 1.00 95.25 189 ALA A C 1
ATOM 1487 O O . ALA A 1 189 ? -29.593 8.290 23.656 1.00 95.25 189 ALA A O 1
ATOM 1488 N N . GLU A 1 190 ? -27.999 9.490 22.610 1.00 95.06 190 GLU A N 1
ATOM 1489 C CA . GLU A 1 190 ? -28.613 10.815 22.791 1.00 95.06 190 GLU A CA 1
ATOM 1490 C C . GLU A 1 190 ? -29.910 10.954 21.983 1.00 95.06 190 GLU A C 1
ATOM 1492 O O . GLU A 1 190 ? -30.889 11.500 22.488 1.00 95.06 190 GLU A O 1
ATOM 1497 N N . ASP A 1 191 ? -29.960 10.350 20.793 1.00 96.81 191 ASP A N 1
ATOM 1498 C CA . ASP A 1 191 ? -31.156 10.267 19.946 1.00 96.81 191 ASP A CA 1
ATOM 1499 C C . ASP A 1 191 ? -32.234 9.310 20.517 1.00 96.81 191 ASP A C 1
ATOM 1501 O O . ASP A 1 191 ? -33.306 9.141 19.936 1.00 96.81 191 ASP A O 1
ATOM 1505 N N . GLY A 1 192 ? -31.973 8.673 21.665 1.00 96.75 192 GLY A N 1
ATOM 1506 C CA . GLY A 1 192 ? -32.929 7.828 22.384 1.00 96.75 192 GLY A CA 1
ATOM 1507 C C . GLY A 1 192 ? -32.955 6.362 21.948 1.00 96.75 192 GLY A C 1
ATOM 1508 O O . GLY A 1 192 ? -33.806 5.605 22.424 1.00 96.75 192 GLY A O 1
ATOM 1509 N N . HIS A 1 193 ? -32.031 5.918 21.088 1.00 97.31 193 HIS A N 1
ATOM 1510 C CA . HIS A 1 193 ? -31.961 4.511 20.701 1.00 97.31 193 HIS A CA 1
ATOM 1511 C C . HIS A 1 193 ? -31.559 3.616 21.878 1.00 97.31 193 HIS A C 1
ATOM 1513 O O . HIS A 1 193 ? -30.628 3.888 22.644 1.00 97.31 193 HIS A O 1
ATOM 1519 N N . SER A 1 194 ? -32.224 2.469 21.991 1.00 96.88 194 SER A N 1
ATOM 1520 C CA . SER A 1 194 ? -31.877 1.452 22.976 1.00 96.88 194 SER A CA 1
ATOM 1521 C C . SER A 1 194 ? -30.540 0.782 22.640 1.00 96.88 194 SER A C 1
ATOM 1523 O O . SER A 1 194 ? -30.148 0.626 21.482 1.00 96.88 194 SER A O 1
ATOM 1525 N N . VAL A 1 195 ? -29.857 0.248 23.657 1.00 96.56 195 VAL A N 1
ATOM 1526 C CA . VAL A 1 195 ? -28.596 -0.502 23.479 1.00 96.56 195 VAL A CA 1
ATOM 1527 C C . VAL A 1 195 ? -28.731 -1.651 22.467 1.00 96.56 195 VAL A C 1
ATOM 1529 O O . VAL A 1 195 ? -27.774 -1.982 21.765 1.00 96.56 195 VAL A O 1
ATOM 1532 N N . ARG A 1 196 ? -29.915 -2.275 22.383 1.00 97.25 196 ARG A N 1
ATOM 1533 C CA . ARG A 1 196 ? -30.191 -3.358 21.430 1.00 97.25 196 ARG A CA 1
ATOM 1534 C C . ARG A 1 196 ? -30.242 -2.842 19.992 1.00 97.25 196 ARG A C 1
ATOM 1536 O O . ARG A 1 196 ? -29.689 -3.509 19.121 1.00 97.25 196 ARG A O 1
ATOM 1543 N N . GLU A 1 197 ? -30.879 -1.700 19.759 1.00 97.50 197 GLU A N 1
ATOM 1544 C CA . GLU A 1 197 ? -30.977 -1.076 18.435 1.00 97.50 197 GLU A CA 1
ATOM 1545 C C . GLU A 1 197 ? -29.611 -0.592 17.963 1.00 97.50 197 GLU A C 1
ATOM 1547 O O . GLU A 1 197 ? -29.197 -0.957 16.867 1.00 97.50 197 GLU A O 1
ATOM 1552 N N . ILE A 1 198 ? -28.855 0.090 18.830 1.00 97.25 198 ILE A N 1
ATOM 1553 C CA . ILE A 1 198 ? -27.490 0.547 18.525 1.00 97.25 198 ILE A CA 1
ATOM 1554 C C . ILE A 1 198 ? -26.594 -0.640 18.145 1.00 97.25 198 ILE A C 1
ATOM 1556 O O . ILE A 1 198 ? -25.885 -0.600 17.138 1.00 97.25 198 ILE A O 1
ATOM 1560 N N . ALA A 1 199 ? -26.638 -1.726 18.926 1.00 97.12 199 ALA A N 1
ATOM 1561 C CA . ALA A 1 199 ? -25.866 -2.938 18.650 1.00 97.12 199 ALA A CA 1
ATOM 1562 C C . ALA A 1 199 ? -26.232 -3.568 17.295 1.00 97.12 199 ALA A C 1
ATOM 1564 O O . ALA A 1 199 ? -25.346 -4.019 16.568 1.00 97.12 199 ALA A O 1
ATOM 1565 N N . HIS A 1 200 ? -27.523 -3.585 16.949 1.00 97.50 200 HIS A N 1
ATOM 1566 C CA . HIS A 1 200 ? -28.008 -4.116 15.677 1.00 97.50 200 HIS A CA 1
ATOM 1567 C C . HIS A 1 200 ? -27.607 -3.222 14.493 1.00 97.50 200 HIS A C 1
ATOM 1569 O O . HIS A 1 200 ? -27.082 -3.721 13.499 1.00 97.50 200 HIS A O 1
ATOM 1575 N N . GLN A 1 201 ? -27.788 -1.906 14.620 1.00 97.12 201 GLN A N 1
ATOM 1576 C CA . GLN A 1 201 ? -27.502 -0.922 13.576 1.00 97.12 201 GLN A CA 1
ATOM 1577 C C . GLN A 1 201 ? -26.008 -0.840 13.253 1.00 97.12 201 GLN A C 1
ATOM 1579 O O . GLN A 1 201 ? -25.624 -0.876 12.087 1.00 97.12 201 GLN A O 1
ATOM 1584 N N . LEU A 1 202 ? -25.155 -0.790 14.281 1.00 95.62 202 LEU A N 1
ATOM 1585 C CA . LEU A 1 202 ? -23.702 -0.701 14.115 1.00 95.62 202 LEU A CA 1
ATOM 1586 C C . LEU A 1 202 ? -23.022 -2.072 13.976 1.00 95.62 202 LEU A C 1
ATOM 1588 O O . LEU A 1 202 ? -21.807 -2.134 13.799 1.00 95.62 202 LEU A O 1
ATOM 1592 N N . LYS A 1 203 ? -23.780 -3.173 14.068 1.00 96.69 203 LYS A N 1
ATOM 1593 C CA . LYS A 1 203 ? -23.268 -4.556 14.044 1.00 96.69 203 LYS A CA 1
ATOM 1594 C C . LYS A 1 203 ? -22.138 -4.797 15.059 1.00 96.69 203 LYS A C 1
ATOM 1596 O O . LYS A 1 203 ? -21.187 -5.527 14.787 1.00 96.69 203 LYS A O 1
ATOM 1601 N N . ILE A 1 204 ? -22.247 -4.198 16.247 1.00 95.75 204 ILE A N 1
ATOM 1602 C CA . ILE A 1 204 ? -21.286 -4.362 17.349 1.00 95.75 204 ILE A CA 1
ATOM 1603 C C . ILE A 1 204 ? -21.927 -5.096 18.534 1.00 95.75 204 ILE A C 1
ATOM 1605 O O . ILE A 1 204 ? -23.121 -4.935 18.789 1.00 95.75 204 ILE A O 1
ATOM 1609 N N . PRO A 1 205 ? -21.165 -5.884 19.318 1.00 96.94 205 PRO A N 1
ATOM 1610 C CA . PRO A 1 205 ? -21.716 -6.576 20.481 1.00 96.94 205 PRO A CA 1
ATOM 1611 C C . PRO A 1 205 ? -22.316 -5.606 21.509 1.00 96.94 205 PRO A C 1
ATOM 1613 O O . PRO A 1 205 ? -21.709 -4.580 21.823 1.00 96.94 205 PRO A O 1
ATOM 1616 N N . LYS A 1 206 ? -23.449 -5.975 22.127 1.00 95.81 206 LYS A N 1
ATOM 1617 C CA . LYS A 1 206 ? -24.119 -5.177 23.181 1.00 95.81 206 LYS A CA 1
ATOM 1618 C C . LYS A 1 206 ? -23.175 -4.777 24.320 1.00 95.81 206 LYS A C 1
ATOM 1620 O O . LYS A 1 206 ? -23.235 -3.659 24.819 1.00 95.81 206 LYS A O 1
ATOM 1625 N N . THR A 1 207 ? -22.260 -5.669 24.701 1.00 95.06 207 THR A N 1
ATOM 1626 C CA . THR A 1 207 ? -21.229 -5.408 25.720 1.00 95.06 207 THR A CA 1
ATOM 1627 C C . THR A 1 207 ? -20.300 -4.255 25.331 1.00 95.06 207 THR A C 1
ATOM 1629 O O . THR A 1 207 ? -19.883 -3.476 26.185 1.00 95.06 207 THR A O 1
ATOM 1632 N N . THR A 1 208 ? -20.001 -4.103 24.038 1.00 94.00 208 THR A N 1
ATOM 1633 C CA . THR A 1 208 ? -19.200 -2.988 23.522 1.00 94.00 208 THR A CA 1
ATOM 1634 C C . THR A 1 208 ? -19.978 -1.681 23.582 1.00 94.00 208 THR A C 1
ATOM 1636 O O . THR A 1 208 ? -19.394 -0.678 23.982 1.00 94.00 208 THR A O 1
ATOM 1639 N N . VAL A 1 209 ? -21.276 -1.697 23.263 1.00 95.00 209 VAL A N 1
ATOM 1640 C CA . VAL A 1 209 ? -22.154 -0.523 23.400 1.00 95.00 209 VAL A CA 1
ATOM 1641 C C . VAL A 1 209 ? -22.209 -0.066 24.860 1.00 95.00 209 VAL A C 1
ATOM 1643 O O . VAL A 1 209 ? -21.846 1.070 25.138 1.00 95.00 209 VAL A O 1
ATOM 1646 N N . HIS A 1 210 ? -22.523 -0.962 25.804 1.00 93.12 210 HIS A N 1
ATOM 1647 C CA . HIS A 1 210 ? -22.562 -0.641 27.241 1.00 93.12 210 HIS A CA 1
ATOM 1648 C C . HIS A 1 210 ? -21.257 -0.029 27.764 1.00 93.12 210 HIS A C 1
ATOM 1650 O O . HIS A 1 210 ? -21.274 0.949 28.510 1.00 93.12 210 HIS A O 1
ATOM 1656 N N . ARG A 1 211 ? -20.110 -0.582 27.350 1.00 91.06 211 ARG A N 1
ATOM 1657 C CA . ARG A 1 211 ? -18.794 -0.054 27.728 1.00 91.06 211 ARG A CA 1
ATOM 1658 C C . ARG A 1 211 ? -18.550 1.353 27.172 1.00 91.06 211 ARG A C 1
ATOM 1660 O O . ARG A 1 211 ? -17.834 2.126 27.799 1.00 91.06 211 ARG A O 1
ATOM 1667 N N . ARG A 1 212 ? -19.086 1.667 25.988 1.00 91.50 212 ARG A N 1
ATOM 1668 C CA . ARG A 1 212 ? -18.896 2.954 25.296 1.00 91.50 212 ARG A CA 1
ATOM 1669 C C . ARG A 1 212 ? -19.853 4.042 25.779 1.00 91.50 212 ARG A C 1
ATOM 1671 O O . ARG A 1 212 ? -19.444 5.193 25.825 1.00 91.50 212 ARG A O 1
ATOM 1678 N N . THR A 1 213 ? -21.071 3.691 26.188 1.00 89.50 213 THR A N 1
ATOM 1679 C CA . THR A 1 213 ? -22.046 4.656 26.725 1.00 89.50 213 THR A CA 1
ATOM 1680 C C . THR A 1 213 ? -21.790 5.036 28.186 1.00 89.50 213 THR A C 1
ATOM 1682 O O . THR A 1 213 ? -22.508 5.860 28.734 1.00 89.50 213 THR A O 1
ATOM 1685 N N . GLY A 1 214 ? -20.792 4.445 28.854 1.00 76.94 214 GLY A N 1
ATOM 1686 C CA . GLY A 1 214 ? -20.471 4.777 30.247 1.00 76.94 214 GLY A CA 1
ATOM 1687 C C . GLY A 1 214 ? -21.473 4.249 31.282 1.00 76.94 214 GLY A C 1
ATOM 1688 O O . GLY A 1 214 ? -21.243 4.425 32.475 1.00 76.94 214 GLY A O 1
ATOM 1689 N N . ASN A 1 215 ? -22.517 3.523 30.863 1.00 61.47 215 ASN A N 1
ATOM 1690 C CA . ASN A 1 215 ? -23.485 2.875 31.761 1.00 61.47 215 ASN A CA 1
ATOM 1691 C C . ASN A 1 215 ? -22.915 1.654 32.501 1.00 61.47 215 ASN A C 1
ATOM 1693 O O . ASN A 1 215 ? -23.622 1.000 33.266 1.00 61.47 215 ASN A O 1
ATOM 1697 N N . ASP A 1 216 ? -21.629 1.350 32.321 1.00 52.12 216 ASP A N 1
ATOM 1698 C CA . ASP A 1 216 ? -20.909 0.389 33.149 1.00 52.12 216 ASP A CA 1
ATOM 1699 C C . ASP A 1 216 ? -20.533 1.033 34.501 1.00 52.12 216 ASP A C 1
ATOM 1701 O O . ASP A 1 216 ? -19.369 1.280 34.833 1.00 52.12 216 ASP A O 1
ATOM 1705 N N . VAL A 1 217 ? -21.572 1.317 35.297 1.00 51.84 217 VAL A N 1
ATOM 1706 C CA . VAL A 1 217 ? -21.544 1.857 36.674 1.00 51.84 217 VAL A CA 1
ATOM 1707 C C . VAL A 1 217 ? -20.642 1.019 37.605 1.00 51.84 217 VAL A C 1
ATOM 1709 O O . VAL A 1 217 ? -20.225 1.472 38.672 1.00 51.84 217 VAL A O 1
ATOM 1712 N N . SER A 1 218 ? -20.264 -0.193 37.192 1.00 53.81 218 SER A N 1
ATOM 1713 C CA . SER A 1 218 ? -19.477 -1.141 37.977 1.00 53.81 218 SER A CA 1
ATOM 1714 C C . SER A 1 218 ? -17.983 -0.788 38.114 1.00 53.81 218 SER A C 1
ATOM 1716 O O . SER A 1 218 ? -17.339 -1.243 39.063 1.00 53.81 218 SER A O 1
ATOM 1718 N N . ARG A 1 219 ? -17.407 0.066 37.249 1.00 51.34 219 ARG A N 1
ATOM 1719 C CA . ARG A 1 219 ? -15.960 0.380 37.301 1.00 51.34 219 ARG A CA 1
ATOM 1720 C C . ARG A 1 219 ? -15.556 1.500 38.253 1.00 51.34 219 ARG A C 1
ATOM 1722 O O . ARG A 1 219 ? -14.413 1.506 38.703 1.00 51.34 219 ARG A O 1
ATOM 1729 N N . LYS A 1 220 ? -16.465 2.401 38.635 1.00 48.38 220 LYS A N 1
ATOM 1730 C CA . LYS A 1 220 ? -16.129 3.511 39.550 1.00 48.38 220 LYS A CA 1
ATOM 1731 C C . LYS A 1 220 ? -16.062 3.091 41.029 1.00 48.38 220 LYS A C 1
ATOM 1733 O O . LYS A 1 220 ? -15.681 3.896 41.867 1.00 48.38 220 LYS A O 1
ATOM 1738 N N . ARG A 1 221 ? -16.390 1.831 41.358 1.00 51.66 221 ARG A N 1
ATOM 1739 C CA . ARG A 1 221 ? -16.425 1.313 42.742 1.00 51.66 221 ARG A CA 1
ATOM 1740 C C . ARG A 1 221 ? -15.246 0.420 43.160 1.00 51.66 221 ARG A C 1
ATOM 1742 O O . ARG A 1 221 ? -15.230 -0.014 44.303 1.00 51.66 221 ARG A O 1
ATOM 1749 N N . ARG A 1 222 ? -14.256 0.139 42.299 1.00 51.44 222 ARG A N 1
ATOM 1750 C CA . ARG A 1 222 ? -13.145 -0.793 42.629 1.00 51.44 222 ARG A CA 1
ATOM 1751 C C . ARG A 1 222 ? -11.732 -0.197 42.668 1.00 51.44 222 ARG A C 1
ATOM 1753 O O . ARG A 1 222 ? -10.790 -0.943 42.893 1.00 51.44 222 ARG A O 1
ATOM 1760 N N . SER A 1 223 ? -11.554 1.116 42.510 1.00 50.81 223 SER A N 1
ATOM 1761 C CA . SER A 1 223 ? -10.233 1.758 42.674 1.00 50.81 223 SER A CA 1
ATOM 1762 C C . SER A 1 223 ? -9.980 2.326 44.076 1.00 50.81 223 SER A C 1
ATOM 1764 O O . SER A 1 223 ? -8.974 2.996 44.285 1.00 50.81 223 SER A O 1
ATOM 1766 N N . VAL A 1 224 ? -10.864 2.064 45.043 1.00 51.53 224 VAL A N 1
ATOM 1767 C CA . VAL A 1 224 ? -10.639 2.399 46.454 1.00 51.53 224 VAL A CA 1
ATOM 1768 C C . VAL A 1 224 ? -10.276 1.111 47.188 1.00 51.53 224 VAL A C 1
ATOM 1770 O O . VAL A 1 224 ? -11.144 0.305 47.497 1.00 51.53 224 VAL A O 1
ATOM 1773 N N . GLY A 1 225 ? -8.982 0.921 47.441 1.00 54.38 225 GLY A N 1
ATOM 1774 C CA . GLY A 1 225 ? -8.496 0.022 48.487 1.00 54.38 225 GLY A CA 1
ATOM 1775 C C . GLY A 1 225 ? -8.181 -1.416 48.077 1.00 54.38 225 GLY A C 1
ATOM 1776 O O . GLY A 1 225 ? -8.920 -2.328 48.414 1.00 54.38 225 GLY A O 1
ATOM 1777 N N . THR A 1 226 ? -6.997 -1.640 47.510 1.00 44.25 226 THR A N 1
ATOM 1778 C CA . THR A 1 226 ? -6.166 -2.787 47.916 1.00 44.25 226 THR A CA 1
ATOM 1779 C C . THR A 1 226 ? -4.716 -2.333 47.910 1.00 44.25 226 THR A C 1
ATOM 1781 O O . THR A 1 226 ? -4.183 -1.961 46.865 1.00 44.25 226 THR A O 1
ATOM 1784 N N . GLY A 1 227 ? -4.137 -2.275 49.108 1.00 44.31 227 GLY A N 1
ATOM 1785 C CA . GLY A 1 227 ? -2.839 -1.688 49.392 1.00 44.31 227 GLY A CA 1
ATOM 1786 C C . GLY A 1 227 ? -1.684 -2.364 48.664 1.00 44.31 227 GLY A C 1
ATOM 1787 O O . GLY A 1 227 ? -1.598 -3.585 48.551 1.00 44.31 227 GLY A O 1
ATOM 1788 N N . THR A 1 228 ? -0.778 -1.514 48.203 1.00 41.69 228 THR A N 1
ATOM 1789 C CA . THR A 1 228 ? 0.542 -1.848 47.689 1.00 41.69 228 THR A CA 1
ATOM 1790 C C . THR A 1 228 ? 1.371 -2.487 48.802 1.00 41.69 228 THR A C 1
ATOM 1792 O O . THR A 1 228 ? 1.863 -1.798 49.692 1.00 41.69 228 THR A O 1
ATOM 1795 N N . THR A 1 229 ? 1.548 -3.806 48.764 1.00 43.34 229 THR A N 1
ATOM 1796 C CA . THR A 1 229 ? 2.619 -4.473 49.510 1.00 43.34 229 THR A CA 1
ATOM 1797 C C . THR A 1 229 ? 3.948 -4.144 48.837 1.00 43.34 229 THR A C 1
ATOM 1799 O O . THR A 1 229 ? 4.186 -4.483 47.676 1.00 43.34 229 THR A O 1
ATOM 1802 N N . ALA A 1 230 ? 4.802 -3.431 49.571 1.00 46.12 230 ALA A N 1
ATOM 1803 C CA . ALA A 1 230 ? 6.161 -3.097 49.182 1.00 46.12 230 ALA A CA 1
ATOM 1804 C C . ALA A 1 230 ? 6.959 -4.379 48.897 1.00 46.12 230 ALA A C 1
ATOM 1806 O O . ALA A 1 230 ? 7.164 -5.206 49.783 1.00 46.12 230 ALA A O 1
ATOM 1807 N N . LYS A 1 231 ? 7.403 -4.545 47.648 1.00 42.75 231 LYS A N 1
ATOM 1808 C CA . LYS A 1 231 ? 8.337 -5.603 47.261 1.00 42.75 231 LYS A CA 1
ATOM 1809 C C . LYS A 1 231 ? 9.750 -5.029 47.307 1.00 42.75 231 LYS A C 1
ATOM 1811 O O . LYS A 1 231 ? 10.053 -4.048 46.633 1.00 42.75 231 LYS A O 1
ATOM 1816 N N . SER A 1 232 ? 10.558 -5.647 48.159 1.00 37.09 232 SER A N 1
ATOM 1817 C CA . SER A 1 232 ? 11.950 -5.352 48.484 1.00 37.09 232 SER A CA 1
ATOM 1818 C C . SER A 1 232 ? 12.830 -5.080 47.261 1.00 37.09 232 SER A C 1
ATOM 1820 O O . SER A 1 232 ? 12.887 -5.891 46.334 1.00 37.09 232 SER A O 1
ATOM 1822 N N . MET A 1 233 ? 13.574 -3.974 47.306 1.00 40.03 233 MET A N 1
ATOM 1823 C CA . MET A 1 233 ? 14.735 -3.738 46.450 1.00 40.03 233 MET A CA 1
ATOM 1824 C C . MET A 1 233 ? 15.881 -4.642 46.916 1.00 40.03 233 MET A C 1
ATOM 1826 O O . MET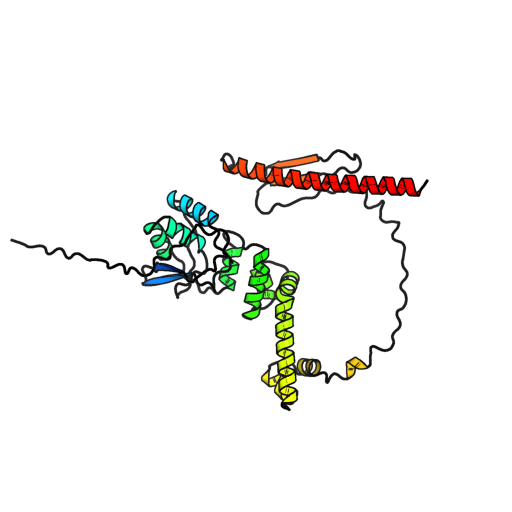 A 1 233 ? 16.500 -4.373 47.940 1.00 40.03 233 MET A O 1
ATOM 1830 N N . ALA A 1 234 ? 16.147 -5.713 46.170 1.00 38.12 234 ALA A N 1
ATOM 1831 C CA . ALA A 1 234 ? 17.421 -6.418 46.237 1.00 38.12 234 ALA A CA 1
ATOM 1832 C C . ALA A 1 234 ? 18.441 -5.662 45.370 1.00 38.12 234 ALA A C 1
ATOM 1834 O O . ALA A 1 234 ? 18.150 -5.278 44.232 1.00 38.12 234 ALA A O 1
ATOM 1835 N N . THR A 1 235 ? 19.606 -5.402 45.950 1.00 41.47 235 THR A N 1
ATOM 1836 C CA . THR A 1 235 ? 20.740 -4.673 45.384 1.00 41.47 235 THR A CA 1
ATOM 1837 C C . THR A 1 235 ? 21.334 -5.411 44.180 1.00 41.47 235 THR A C 1
ATOM 1839 O O . THR A 1 235 ? 21.606 -6.606 44.216 1.00 41.47 235 THR A O 1
ATOM 1842 N N . LYS A 1 236 ? 21.510 -4.679 43.073 1.00 45.00 236 LYS A N 1
ATOM 1843 C CA . LYS A 1 236 ? 22.176 -5.123 41.839 1.00 45.00 236 LYS A CA 1
ATOM 1844 C C . LYS A 1 236 ? 23.687 -4.881 41.937 1.00 45.00 236 LYS A C 1
ATOM 1846 O O . LYS A 1 236 ? 24.192 -3.994 41.252 1.00 45.00 236 LYS A O 1
ATOM 1851 N N . GLU A 1 237 ? 24.399 -5.632 42.768 1.00 44.78 237 GLU A N 1
ATOM 1852 C CA . GLU A 1 237 ? 25.873 -5.549 42.798 1.00 44.78 237 GLU A CA 1
ATOM 1853 C C . GLU A 1 237 ? 26.575 -6.818 42.292 1.00 44.78 237 GLU A C 1
ATOM 1855 O O . GLU A 1 237 ? 27.653 -6.706 41.718 1.00 44.78 237 GLU A O 1
ATOM 1860 N N . ASP A 1 238 ? 25.906 -7.973 42.258 1.00 40.16 238 ASP A N 1
ATOM 1861 C CA . ASP A 1 238 ? 26.570 -9.244 41.911 1.00 40.16 238 ASP A CA 1
ATOM 1862 C C . ASP A 1 238 ? 26.517 -9.652 40.419 1.00 40.16 238 ASP A C 1
ATOM 1864 O O . ASP A 1 238 ? 26.728 -10.811 40.092 1.00 40.16 238 ASP A O 1
ATOM 1868 N N . SER A 1 239 ? 26.250 -8.736 39.474 1.00 46.16 239 SER A N 1
ATOM 1869 C CA . SER A 1 239 ? 26.139 -9.094 38.031 1.00 46.16 239 SER A CA 1
ATOM 1870 C C . SER A 1 239 ? 27.145 -8.420 37.092 1.00 46.16 239 SER A C 1
ATOM 1872 O O . SER A 1 239 ? 27.027 -8.542 35.873 1.00 46.16 239 SER A O 1
ATOM 1874 N N . LEU A 1 240 ? 28.129 -7.683 37.623 1.00 39.88 240 LEU A N 1
ATOM 1875 C CA . LEU A 1 240 ? 29.062 -6.924 36.781 1.00 39.88 240 LEU A CA 1
ATOM 1876 C C . LEU A 1 240 ? 30.336 -7.700 36.413 1.00 39.88 240 LEU A C 1
ATOM 1878 O O . LEU A 1 240 ? 30.873 -7.474 35.331 1.00 39.88 240 LEU A O 1
ATOM 1882 N N . GLU A 1 241 ? 30.784 -8.644 37.247 1.00 40.59 241 GLU A N 1
ATOM 1883 C CA . GLU A 1 241 ? 31.933 -9.510 36.927 1.00 40.59 241 GLU A CA 1
ATOM 1884 C C . GLU A 1 241 ? 31.567 -10.618 35.925 1.00 40.59 241 GLU A C 1
ATOM 1886 O O . GLU A 1 241 ? 32.372 -10.962 35.063 1.00 40.59 241 GLU A O 1
ATOM 1891 N N . GLU A 1 242 ? 30.311 -11.078 35.916 1.00 43.16 242 GLU A N 1
ATOM 1892 C CA . GLU A 1 242 ? 29.803 -12.045 34.928 1.00 43.16 242 GLU A CA 1
ATOM 1893 C C . GLU A 1 242 ? 29.640 -11.424 33.521 1.00 43.16 242 GLU A C 1
ATOM 1895 O O . GLU A 1 242 ? 29.696 -12.113 32.502 1.00 43.16 242 GLU A O 1
ATOM 1900 N N . ALA A 1 243 ? 29.518 -10.092 33.435 1.00 41.75 243 ALA A N 1
ATOM 1901 C CA . ALA A 1 243 ? 29.413 -9.359 32.172 1.00 41.75 243 ALA A CA 1
ATOM 1902 C C . ALA A 1 243 ? 30.767 -9.131 31.467 1.00 41.75 243 ALA A C 1
ATOM 1904 O O . ALA A 1 243 ? 30.787 -8.788 30.283 1.00 41.75 243 ALA A O 1
ATOM 1905 N N . LEU A 1 244 ? 31.892 -9.312 32.168 1.00 41.12 244 LEU A N 1
ATOM 1906 C CA . LEU A 1 244 ? 33.234 -8.979 31.670 1.00 41.12 244 LEU A CA 1
ATOM 1907 C C . LEU A 1 244 ? 33.986 -10.168 31.044 1.00 41.12 244 LEU A C 1
ATOM 1909 O O . LEU A 1 244 ? 35.025 -9.962 30.425 1.00 41.12 244 LEU A O 1
ATOM 1913 N N . GLY A 1 245 ? 33.448 -11.389 31.133 1.00 35.38 245 GLY A N 1
ATOM 1914 C CA . GLY A 1 245 ? 34.106 -12.616 30.658 1.00 35.38 245 GLY A CA 1
ATOM 1915 C C . GLY A 1 245 ? 33.744 -13.098 29.247 1.00 35.38 245 GLY A C 1
ATOM 1916 O O . GLY A 1 245 ? 34.162 -14.187 28.865 1.00 35.38 245 GLY A O 1
ATOM 1917 N N . SER A 1 246 ? 32.963 -12.353 28.453 1.00 40.22 246 SER A N 1
ATOM 1918 C CA . SER A 1 246 ? 32.550 -12.821 27.117 1.00 40.22 246 SER A CA 1
ATOM 1919 C C . SER A 1 246 ? 33.171 -12.005 25.981 1.00 40.22 246 SER A C 1
ATOM 1921 O O . SER A 1 246 ? 32.903 -10.816 25.803 1.00 40.22 246 SER A O 1
ATOM 1923 N N . VAL A 1 247 ? 33.988 -12.672 25.161 1.00 39.44 247 VAL A N 1
ATOM 1924 C CA . VAL A 1 247 ? 34.372 -12.194 23.829 1.00 39.44 247 VAL A CA 1
ATOM 1925 C C . VAL A 1 247 ? 33.093 -12.095 22.995 1.00 39.44 247 VAL A C 1
ATOM 1927 O O . VAL A 1 247 ? 32.565 -13.087 22.499 1.00 39.44 247 VAL A O 1
ATOM 1930 N N . GLY A 1 248 ? 32.539 -10.891 22.886 1.00 42.62 248 GLY A N 1
ATOM 1931 C CA . GLY A 1 248 ? 31.335 -10.648 22.103 1.00 42.62 248 GLY A CA 1
ATOM 1932 C C . GLY A 1 248 ? 31.658 -10.558 20.615 1.00 42.62 248 GLY A C 1
ATOM 1933 O O . GLY A 1 248 ? 32.009 -9.486 20.124 1.00 42.62 248 GLY A O 1
ATOM 1934 N N . THR A 1 249 ? 31.502 -11.650 19.867 1.00 40.41 249 THR A N 1
ATOM 1935 C CA . THR A 1 249 ? 31.500 -11.591 18.398 1.00 40.41 249 THR A CA 1
ATOM 1936 C C . THR A 1 249 ? 30.174 -10.994 17.935 1.00 40.41 249 THR A C 1
ATOM 1938 O O . THR A 1 249 ? 29.108 -11.567 18.165 1.00 40.41 249 THR A O 1
ATOM 1941 N N . LYS A 1 250 ? 30.207 -9.826 17.284 1.00 42.19 250 LYS A N 1
ATOM 1942 C CA . LYS A 1 250 ? 28.991 -9.185 16.770 1.00 42.19 250 LYS A CA 1
ATOM 1943 C C . LYS A 1 250 ? 28.985 -9.224 15.251 1.00 42.19 250 LYS A C 1
ATOM 1945 O O . LYS A 1 250 ? 29.818 -8.601 14.597 1.00 42.19 250 LYS A O 1
ATOM 1950 N N . TYR A 1 251 ? 28.018 -9.945 14.698 1.00 40.88 251 TYR A N 1
ATOM 1951 C CA . TYR A 1 251 ? 27.773 -9.991 13.263 1.00 40.88 251 TYR A CA 1
ATOM 1952 C C . TYR A 1 251 ? 26.881 -8.812 12.880 1.00 40.88 251 TYR A C 1
ATOM 1954 O O . TYR A 1 251 ? 25.754 -8.694 13.363 1.00 40.88 251 TYR A O 1
ATOM 1962 N N . LEU A 1 252 ? 27.385 -7.924 12.025 1.00 38.84 252 LEU A N 1
ATOM 1963 C CA . LEU A 1 252 ? 26.568 -6.897 11.392 1.00 38.84 252 LEU A CA 1
ATOM 1964 C C . LEU A 1 252 ? 26.247 -7.365 9.975 1.00 38.84 252 LEU A C 1
ATOM 1966 O O . LEU A 1 252 ? 27.106 -7.343 9.098 1.00 38.84 252 LEU A O 1
ATOM 1970 N N . TRP A 1 253 ? 25.013 -7.817 9.770 1.00 37.81 253 TRP A N 1
ATOM 1971 C CA . TRP A 1 253 ? 24.522 -8.168 8.444 1.00 37.81 253 TRP A CA 1
ATOM 1972 C C . TRP A 1 253 ? 24.110 -6.885 7.718 1.00 37.81 253 TRP A C 1
ATOM 1974 O O . TRP A 1 253 ? 23.194 -6.186 8.158 1.00 37.81 253 TRP A O 1
ATOM 1984 N N . ILE A 1 254 ? 24.830 -6.536 6.651 1.00 46.41 254 ILE A N 1
ATOM 1985 C CA . ILE A 1 254 ? 24.533 -5.366 5.820 1.00 46.41 254 ILE A CA 1
ATOM 1986 C C . ILE A 1 254 ? 23.621 -5.851 4.681 1.00 46.41 254 ILE A C 1
ATOM 1988 O O . ILE A 1 254 ? 24.079 -6.669 3.8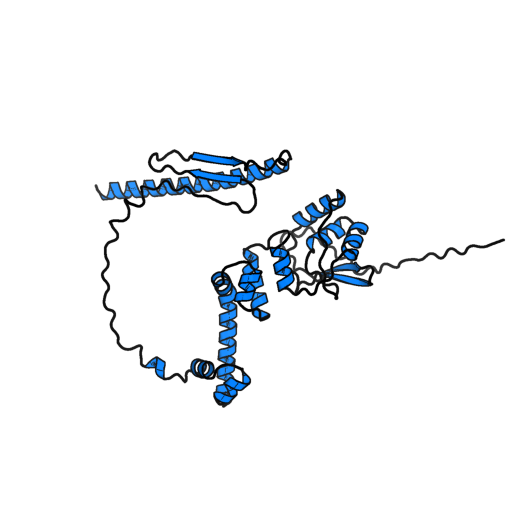87 1.00 46.41 254 ILE A O 1
ATOM 1992 N N . PRO A 1 255 ? 22.351 -5.403 4.587 1.00 39.16 255 PRO A N 1
ATOM 1993 C CA . PRO A 1 255 ? 21.334 -6.065 3.759 1.00 39.16 255 PRO A CA 1
ATOM 1994 C C . PRO A 1 255 ? 21.490 -5.976 2.234 1.00 39.16 255 PRO A C 1
ATOM 1996 O O . PRO A 1 255 ? 20.531 -6.291 1.537 1.00 39.16 255 PRO A O 1
ATOM 1999 N N . GLU A 1 256 ? 22.631 -5.543 1.701 1.00 49.78 256 GLU A N 1
ATOM 2000 C CA . GLU A 1 256 ? 22.797 -5.364 0.252 1.00 49.78 256 GLU A CA 1
ATOM 2001 C C . GLU A 1 256 ? 24.057 -6.010 -0.352 1.00 49.78 256 GLU A C 1
ATOM 2003 O O . GLU A 1 256 ? 24.138 -6.004 -1.569 1.00 49.78 256 GLU A O 1
ATOM 2008 N N . ASP A 1 257 ? 24.970 -6.657 0.399 1.00 48.12 257 ASP A N 1
ATOM 2009 C CA . ASP A 1 257 ? 26.194 -7.238 -0.202 1.00 48.12 257 ASP A CA 1
ATOM 2010 C C . ASP A 1 257 ? 26.708 -8.550 0.443 1.00 48.12 257 ASP A C 1
ATOM 2012 O O . ASP A 1 257 ? 26.574 -8.802 1.641 1.00 48.12 257 ASP A O 1
ATOM 2016 N N . GLN A 1 258 ? 27.363 -9.371 -0.390 1.00 55.75 258 GLN A N 1
ATOM 2017 C CA . GLN A 1 258 ? 27.890 -10.733 -0.175 1.00 55.75 258 GLN A CA 1
ATOM 2018 C C . GLN A 1 258 ? 29.168 -10.820 0.701 1.00 55.75 258 GLN A C 1
ATOM 2020 O O . GLN A 1 258 ? 30.038 -11.669 0.476 1.00 55.75 258 GLN A O 1
ATOM 2025 N N . TYR A 1 259 ? 29.311 -9.953 1.707 1.00 48.78 259 TYR A N 1
ATOM 2026 C CA . TYR A 1 259 ? 30.460 -9.949 2.622 1.00 48.78 259 TYR A CA 1
ATOM 2027 C C . TYR A 1 259 ? 30.038 -10.236 4.061 1.00 48.78 259 TYR A C 1
ATOM 2029 O O . TYR A 1 259 ? 29.041 -9.712 4.556 1.00 48.78 259 TYR A O 1
ATOM 2037 N N . HIS A 1 260 ? 30.855 -11.017 4.768 1.00 53.25 260 HIS A N 1
ATOM 2038 C CA . HIS A 1 260 ? 30.756 -11.145 6.217 1.00 53.25 260 HIS A CA 1
ATOM 2039 C C . HIS A 1 260 ? 31.810 -10.241 6.858 1.00 53.25 260 HIS A C 1
ATOM 2041 O O . HIS A 1 260 ? 33.014 -10.492 6.758 1.00 53.25 260 HIS A O 1
ATOM 2047 N N . LEU A 1 261 ? 31.351 -9.174 7.515 1.00 50.97 261 LEU A N 1
ATOM 2048 C CA . LEU A 1 261 ? 32.190 -8.371 8.397 1.00 50.97 261 LEU A CA 1
ATOM 2049 C C . LEU A 1 261 ? 32.167 -9.009 9.788 1.00 50.97 261 LEU A C 1
ATOM 2051 O O . LEU A 1 261 ? 31.123 -9.037 10.446 1.00 50.97 261 LEU A O 1
ATOM 2055 N N . THR A 1 262 ? 33.313 -9.515 10.240 1.00 60.25 262 THR A N 1
ATOM 2056 C CA . THR A 1 262 ? 33.481 -9.971 11.622 1.00 60.25 262 THR A CA 1
ATOM 2057 C C . THR A 1 262 ? 34.272 -8.924 12.391 1.00 60.25 262 THR A C 1
ATOM 2059 O O . THR A 1 262 ? 35.424 -8.625 12.066 1.00 60.25 262 THR A O 1
ATOM 2062 N N . LEU A 1 263 ? 33.620 -8.351 13.403 1.00 53.78 263 LEU A N 1
ATOM 2063 C CA . LEU A 1 263 ? 34.232 -7.444 14.364 1.00 53.78 263 LEU A CA 1
ATOM 2064 C C . LEU A 1 263 ? 34.488 -8.227 15.648 1.00 53.78 263 LEU A C 1
ATOM 2066 O O . LEU A 1 263 ? 33.543 -8.716 16.273 1.00 53.78 263 LEU A O 1
ATOM 2070 N N . GLU A 1 264 ? 35.757 -8.350 16.022 1.00 60.84 264 GLU A N 1
ATOM 2071 C CA . GLU A 1 264 ? 36.172 -9.023 17.247 1.00 60.84 264 GLU A CA 1
ATOM 2072 C C . GLU A 1 264 ? 36.759 -7.984 18.207 1.00 60.84 264 GLU A C 1
ATOM 2074 O O . GLU A 1 264 ? 37.747 -7.307 17.902 1.00 60.84 264 GLU A O 1
ATOM 2079 N N . PHE A 1 265 ? 36.102 -7.820 19.356 1.00 54.28 265 PHE A N 1
ATOM 2080 C CA . PHE A 1 265 ? 36.509 -6.882 20.397 1.00 54.28 265 PHE A CA 1
ATOM 2081 C C . PHE A 1 265 ? 37.231 -7.648 21.500 1.00 54.28 265 PHE A C 1
ATOM 2083 O O . PHE A 1 265 ? 36.634 -8.509 22.146 1.00 54.28 265 PHE A O 1
ATOM 2090 N N . ASN A 1 266 ? 38.502 -7.320 21.730 1.00 62.56 266 ASN A N 1
ATOM 2091 C CA . ASN A 1 266 ? 39.241 -7.806 22.886 1.00 62.56 266 ASN A CA 1
ATOM 2092 C C . ASN A 1 266 ? 39.302 -6.686 23.934 1.00 62.56 266 ASN A C 1
ATOM 2094 O O . ASN A 1 266 ? 39.980 -5.680 23.732 1.00 62.56 266 ASN A O 1
ATOM 2098 N N . PHE A 1 267 ? 38.561 -6.848 25.030 1.00 54.69 267 PHE A N 1
ATOM 2099 C CA . PHE A 1 267 ? 38.501 -5.856 26.107 1.00 54.69 267 PHE A CA 1
ATOM 2100 C C . PHE A 1 267 ? 39.646 -5.992 27.123 1.00 54.69 267 PHE A C 1
ATOM 2102 O O . PHE A 1 267 ? 39.923 -5.033 27.836 1.00 54.69 267 PHE A O 1
ATOM 2109 N N . GLU A 1 268 ? 40.351 -7.129 27.159 1.00 54.03 268 GLU A N 1
ATOM 2110 C CA . GLU A 1 268 ? 41.505 -7.345 28.049 1.00 54.03 268 GLU A CA 1
ATOM 2111 C C . GLU A 1 268 ? 42.731 -6.540 27.601 1.00 54.03 268 GLU A C 1
ATOM 2113 O O . GLU A 1 268 ? 43.560 -6.130 28.411 1.00 54.03 268 GLU A O 1
ATOM 2118 N N . LYS A 1 269 ? 42.836 -6.267 26.297 1.00 55.50 269 LYS A N 1
ATOM 2119 C CA . LYS A 1 269 ? 43.858 -5.397 25.712 1.00 55.50 269 LYS A CA 1
ATOM 2120 C C . LYS A 1 269 ? 43.171 -4.161 25.152 1.00 55.50 269 LYS A C 1
ATOM 2122 O O . LYS A 1 269 ? 42.792 -4.152 23.985 1.00 55.50 269 LYS A O 1
ATOM 2127 N N . LEU A 1 270 ? 43.043 -3.121 25.977 1.00 49.41 270 LEU A N 1
ATOM 2128 C CA . LEU A 1 270 ? 42.403 -1.814 25.722 1.00 49.41 270 LEU A CA 1
ATOM 2129 C C . LEU A 1 270 ? 42.964 -0.979 24.537 1.00 49.41 270 LEU A C 1
ATOM 2131 O O . LEU A 1 270 ? 42.952 0.247 24.565 1.00 49.41 270 LEU A O 1
ATOM 2135 N N . GLY A 1 271 ? 43.428 -1.615 23.464 1.00 54.22 271 GLY A N 1
ATOM 2136 C CA . GLY A 1 271 ? 43.925 -0.957 22.259 1.00 54.22 271 GLY A CA 1
ATOM 2137 C C . GLY A 1 271 ? 43.906 -1.805 20.985 1.00 54.22 271 GLY A C 1
ATOM 2138 O O . GLY A 1 271 ? 44.399 -1.329 19.968 1.00 54.22 271 GLY A O 1
ATOM 2139 N N . ALA A 1 272 ? 43.359 -3.030 20.987 1.00 53.81 272 ALA A N 1
ATOM 2140 C CA . ALA A 1 272 ? 43.377 -3.890 19.799 1.00 53.81 272 ALA A CA 1
ATOM 2141 C C . ALA A 1 272 ? 41.963 -4.264 19.324 1.00 53.81 272 ALA A C 1
ATOM 2143 O O . ALA A 1 272 ? 41.362 -5.233 19.785 1.00 53.81 272 ALA A O 1
ATOM 2144 N N . LEU A 1 273 ? 41.450 -3.509 18.348 1.00 56.28 273 LEU A N 1
ATOM 2145 C CA . LEU A 1 273 ? 40.292 -3.910 17.549 1.00 56.28 273 LEU A CA 1
ATOM 2146 C C . LEU A 1 273 ? 40.788 -4.728 16.353 1.00 56.28 273 LEU A C 1
ATOM 2148 O O . LEU A 1 273 ? 41.477 -4.192 15.484 1.00 56.28 273 LEU A O 1
ATOM 2152 N N . LYS A 1 274 ? 40.432 -6.014 16.289 1.00 59.75 274 LYS A N 1
ATOM 2153 C CA . LYS A 1 274 ? 40.743 -6.851 15.127 1.00 59.75 274 LYS A CA 1
ATOM 2154 C C . LYS A 1 274 ? 39.521 -6.920 14.223 1.00 59.75 274 LYS A C 1
ATOM 2156 O O . LYS A 1 274 ? 38.450 -7.374 14.623 1.00 59.75 274 LYS A O 1
ATOM 2161 N N . ILE A 1 275 ? 39.692 -6.467 12.987 1.00 58.16 275 ILE A N 1
ATOM 2162 C CA . ILE A 1 275 ? 38.640 -6.488 11.972 1.00 58.16 275 ILE A CA 1
ATOM 2163 C C . ILE A 1 275 ? 39.069 -7.449 10.884 1.00 58.16 275 ILE A C 1
ATOM 2165 O O . ILE A 1 275 ? 40.134 -7.287 10.291 1.00 58.16 275 ILE A O 1
ATOM 2169 N N . GLN A 1 276 ? 38.237 -8.452 10.624 1.00 62.62 276 GLN A N 1
ATOM 2170 C CA . GLN A 1 276 ? 38.421 -9.342 9.488 1.00 62.62 276 GLN A CA 1
ATOM 2171 C C . GLN A 1 276 ? 37.271 -9.134 8.511 1.00 62.62 276 GLN A C 1
ATOM 2173 O O . GLN A 1 276 ? 36.112 -9.420 8.816 1.00 62.62 276 GLN A O 1
ATOM 2178 N N . LEU A 1 277 ? 37.608 -8.641 7.321 1.00 54.75 277 LEU A N 1
ATOM 2179 C CA . LEU A 1 277 ? 36.710 -8.665 6.177 1.00 54.75 277 LEU A CA 1
ATOM 2180 C C . LEU A 1 277 ? 36.939 -9.993 5.450 1.00 54.75 277 LEU A C 1
ATOM 2182 O O . LEU A 1 277 ? 38.037 -10.234 4.949 1.00 54.75 277 LEU A O 1
ATOM 2186 N N . ARG A 1 278 ? 35.935 -10.872 5.410 1.00 56.09 278 ARG A N 1
ATOM 2187 C CA . ARG A 1 278 ? 36.017 -12.110 4.623 1.00 56.09 278 ARG A CA 1
ATOM 2188 C C . ARG A 1 278 ? 35.093 -12.014 3.416 1.00 56.09 278 ARG A C 1
ATOM 2190 O O . ARG A 1 278 ? 33.901 -11.733 3.554 1.00 56.09 278 ARG A O 1
ATOM 2197 N N . ARG A 1 279 ? 35.660 -12.249 2.230 1.00 52.38 279 ARG A N 1
ATOM 2198 C CA . ARG A 1 279 ? 34.907 -12.426 0.983 1.00 52.38 279 ARG A CA 1
ATOM 2199 C C . ARG A 1 279 ? 34.134 -13.744 1.066 1.00 52.38 279 ARG A C 1
ATOM 2201 O O . ARG A 1 279 ? 34.695 -14.743 1.516 1.00 52.38 279 ARG A O 1
ATOM 2208 N N . SER A 1 280 ? 32.872 -13.754 0.641 1.00 53.94 280 SER A N 1
ATOM 2209 C CA . SER A 1 280 ? 32.145 -15.013 0.462 1.00 53.94 280 SER A CA 1
ATOM 2210 C C . SER A 1 280 ? 32.807 -15.819 -0.669 1.00 53.94 280 SER A C 1
ATOM 2212 O O . SER A 1 280 ? 32.994 -15.272 -1.757 1.00 53.94 280 SER A O 1
ATOM 2214 N N . PRO A 1 281 ? 33.203 -17.084 -0.447 1.00 47.59 281 PRO A N 1
ATOM 2215 C CA . PRO A 1 281 ? 34.034 -17.838 -1.392 1.00 47.59 281 PRO A CA 1
ATOM 2216 C C . PRO A 1 281 ? 33.345 -18.230 -2.716 1.00 47.59 281 PRO A C 1
ATOM 2218 O O . PRO A 1 281 ? 34.020 -18.753 -3.594 1.00 47.59 281 PRO A O 1
ATOM 2221 N N . ASN A 1 282 ? 32.046 -17.961 -2.900 1.00 51.91 282 ASN A N 1
ATOM 2222 C CA . ASN A 1 282 ? 31.240 -18.557 -3.977 1.00 51.91 282 ASN A CA 1
ATOM 2223 C C . ASN A 1 282 ? 30.760 -17.602 -5.095 1.00 51.91 282 ASN A C 1
ATOM 2225 O O . ASN A 1 282 ? 29.806 -17.958 -5.782 1.00 51.91 282 ASN A O 1
ATOM 2229 N N . ASP A 1 283 ? 31.375 -16.432 -5.329 1.00 51.72 283 ASP A N 1
ATOM 2230 C CA . ASP A 1 283 ? 30.957 -15.564 -6.456 1.00 51.72 283 ASP A CA 1
ATOM 2231 C C . ASP A 1 283 ? 32.119 -15.100 -7.378 1.00 51.72 283 ASP A C 1
ATOM 2233 O O . ASP A 1 283 ? 32.968 -14.297 -6.954 1.00 51.72 283 ASP A O 1
ATOM 2237 N N . PRO A 1 284 ? 32.184 -15.600 -8.636 1.00 47.69 284 PRO A N 1
ATOM 2238 C CA . PRO A 1 284 ? 33.246 -15.299 -9.600 1.00 47.69 284 PRO A CA 1
ATOM 2239 C C . PRO A 1 284 ? 33.058 -13.993 -10.403 1.00 47.69 284 PRO A C 1
ATOM 2241 O O . PRO A 1 284 ? 33.911 -13.679 -11.227 1.00 47.69 284 PRO A O 1
ATOM 2244 N N . LYS A 1 285 ? 31.985 -13.208 -10.210 1.00 48.69 285 LYS A N 1
ATOM 2245 C CA . LYS A 1 285 ? 31.651 -12.055 -11.086 1.00 48.69 285 LYS A CA 1
ATOM 2246 C C . LYS A 1 285 ? 32.050 -10.668 -10.549 1.00 48.69 285 LYS A C 1
ATOM 2248 O O . LYS A 1 285 ? 31.251 -9.736 -10.619 1.00 48.69 285 LYS A O 1
ATOM 2253 N N . PHE A 1 286 ? 33.263 -10.489 -10.021 1.00 49.38 286 PHE A N 1
ATOM 2254 C CA . PHE A 1 286 ? 33.623 -9.235 -9.329 1.00 49.38 286 PHE A CA 1
ATOM 2255 C C . PHE A 1 286 ? 34.936 -8.572 -9.780 1.00 49.38 286 PHE A C 1
ATOM 2257 O O . PHE A 1 286 ? 35.700 -8.113 -8.940 1.00 49.38 286 PHE A O 1
ATOM 2264 N N . ASP A 1 287 ? 35.157 -8.455 -11.094 1.00 45.88 287 ASP A N 1
ATOM 2265 C CA . ASP A 1 287 ? 36.267 -7.680 -11.689 1.00 45.88 287 ASP A CA 1
ATOM 2266 C C . ASP A 1 287 ? 35.746 -6.498 -12.536 1.00 45.88 287 ASP A C 1
ATOM 2268 O O . ASP A 1 287 ? 36.154 -6.278 -13.674 1.00 45.88 287 ASP A O 1
ATOM 2272 N N . GLY A 1 288 ? 34.781 -5.741 -11.999 1.00 46.91 288 GLY A N 1
ATOM 2273 C CA . GLY A 1 288 ? 34.179 -4.583 -12.671 1.00 46.91 288 GLY A CA 1
ATOM 2274 C C . GLY A 1 288 ? 34.299 -3.276 -11.871 1.00 46.91 288 GLY A C 1
ATOM 2275 O O . GLY A 1 288 ? 34.413 -3.316 -10.643 1.00 46.91 288 GLY A O 1
ATOM 2276 N N . PRO A 1 289 ? 34.207 -2.101 -12.524 1.00 45.78 289 PRO A N 1
ATOM 2277 C CA . PRO A 1 289 ? 34.402 -0.778 -11.910 1.00 45.78 289 PRO A CA 1
ATOM 2278 C C . PRO A 1 289 ? 33.404 -0.425 -10.790 1.00 45.78 289 PRO A C 1
ATOM 2280 O O . PRO A 1 289 ? 33.689 0.444 -9.967 1.00 45.78 289 PRO A O 1
ATOM 2283 N N . GLY A 1 290 ? 32.269 -1.130 -10.687 1.00 48.97 290 GLY A N 1
ATOM 2284 C CA . GLY A 1 290 ? 31.343 -1.000 -9.555 1.00 48.97 290 GLY A CA 1
ATOM 2285 C C . GLY A 1 290 ? 31.979 -1.361 -8.205 1.00 48.97 290 GLY A C 1
ATOM 2286 O O . GLY A 1 290 ? 31.672 -0.727 -7.197 1.00 48.97 290 GLY A O 1
ATOM 2287 N N . SER A 1 291 ? 32.936 -2.295 -8.184 1.00 52.34 291 SER A N 1
ATOM 2288 C CA . SER A 1 291 ? 33.630 -2.768 -6.972 1.00 52.34 291 SER A CA 1
ATOM 2289 C C . SER A 1 291 ? 34.304 -1.651 -6.158 1.00 52.34 291 SER A C 1
ATOM 2291 O O . SER A 1 291 ? 34.283 -1.673 -4.924 1.00 52.34 291 SER A O 1
ATOM 2293 N N . VAL A 1 292 ? 34.840 -0.631 -6.835 1.00 49.38 292 VAL A N 1
ATOM 2294 C CA . VAL A 1 292 ? 35.567 0.487 -6.213 1.00 49.38 292 VAL A CA 1
ATOM 2295 C C . VAL A 1 292 ? 34.619 1.403 -5.431 1.00 49.38 292 VAL A C 1
ATOM 2297 O O . VAL A 1 292 ? 34.934 1.816 -4.313 1.00 49.38 292 VAL A O 1
ATOM 2300 N N . ILE A 1 293 ? 33.422 1.660 -5.969 1.00 54.50 293 ILE A N 1
ATOM 2301 C CA . ILE A 1 293 ? 32.409 2.529 -5.347 1.00 54.50 293 ILE A CA 1
ATOM 2302 C C . ILE A 1 293 ? 31.871 1.895 -4.053 1.00 54.50 293 ILE A C 1
ATOM 2304 O O . ILE A 1 293 ? 31.687 2.586 -3.043 1.00 54.50 293 ILE A O 1
ATOM 2308 N N . HIS A 1 294 ? 31.678 0.572 -4.049 1.00 55.41 294 HIS A N 1
ATOM 2309 C CA . HIS A 1 294 ? 31.233 -0.168 -2.865 1.00 55.41 294 HIS A CA 1
ATOM 2310 C C . HIS A 1 294 ? 32.282 -0.138 -1.742 1.00 55.41 294 HIS A C 1
ATOM 2312 O O . HIS A 1 294 ? 31.933 0.139 -0.591 1.00 55.41 294 HIS A O 1
ATOM 2318 N N . LEU A 1 295 ? 33.571 -0.302 -2.068 1.00 53.91 295 LEU A N 1
ATOM 2319 C CA . LEU A 1 295 ? 34.671 -0.204 -1.098 1.00 53.91 295 LEU A CA 1
ATOM 2320 C C . LEU A 1 295 ? 34.750 1.178 -0.437 1.00 53.91 295 LEU A C 1
ATOM 2322 O O . LEU A 1 295 ? 34.913 1.268 0.780 1.00 53.91 295 LEU A O 1
ATOM 2326 N N . THR A 1 296 ? 34.563 2.263 -1.197 1.00 61.28 296 THR A N 1
ATOM 2327 C CA . THR A 1 296 ? 34.593 3.625 -0.632 1.00 61.28 296 THR A CA 1
ATOM 2328 C C . THR A 1 296 ? 33.449 3.862 0.360 1.00 61.28 296 THR A C 1
ATOM 2330 O O . THR A 1 296 ? 33.634 4.508 1.394 1.00 61.28 296 THR A O 1
ATOM 2333 N N . ARG A 1 297 ? 32.252 3.327 0.087 1.00 63.56 297 ARG A N 1
ATOM 2334 C CA . ARG A 1 297 ? 31.098 3.450 0.994 1.00 63.56 297 ARG A CA 1
ATOM 2335 C C . ARG A 1 297 ? 31.292 2.633 2.273 1.00 63.56 297 ARG A C 1
ATOM 2337 O O . ARG A 1 297 ? 30.939 3.099 3.361 1.00 63.56 297 ARG A O 1
ATOM 2344 N N . LEU A 1 298 ? 31.897 1.452 2.151 1.00 65.44 298 LEU A N 1
ATOM 2345 C CA . LEU A 1 298 ? 32.250 0.588 3.278 1.00 65.44 298 LEU A CA 1
ATOM 2346 C C . LEU A 1 298 ? 33.300 1.259 4.180 1.00 65.44 298 LEU A C 1
ATOM 2348 O O . LEU A 1 298 ? 33.118 1.288 5.396 1.00 65.44 298 LEU A O 1
ATOM 2352 N N . LEU A 1 299 ? 34.312 1.909 3.589 1.00 69.25 299 LEU A N 1
ATOM 2353 C CA . LEU A 1 299 ? 35.329 2.696 4.301 1.00 69.25 299 LEU A CA 1
ATOM 2354 C C . LEU A 1 299 ? 34.737 3.891 5.066 1.00 69.25 299 LEU A C 1
ATOM 2356 O O . LEU A 1 299 ? 35.030 4.063 6.244 1.00 69.25 299 LEU A O 1
ATOM 2360 N N . LYS A 1 300 ? 33.827 4.667 4.462 1.00 68.62 300 LYS A N 1
ATOM 2361 C CA . LYS A 1 300 ? 33.155 5.780 5.169 1.00 68.62 300 LYS A CA 1
ATOM 2362 C C . LYS A 1 300 ? 32.308 5.303 6.348 1.00 68.62 300 LYS A C 1
ATOM 2364 O O . LYS A 1 300 ? 32.264 5.933 7.404 1.00 68.62 300 LYS A O 1
ATOM 2369 N N . THR A 1 301 ? 31.620 4.175 6.173 1.00 71.31 301 THR A N 1
ATOM 2370 C CA . THR A 1 301 ? 30.830 3.564 7.252 1.00 71.31 301 THR A CA 1
ATOM 2371 C C . THR A 1 301 ? 31.752 3.079 8.375 1.00 71.31 301 THR A C 1
ATOM 2373 O O . THR A 1 301 ? 31.429 3.232 9.552 1.00 71.31 301 THR A O 1
ATOM 2376 N N . PHE A 1 302 ? 32.926 2.559 8.015 1.00 72.56 302 PHE A N 1
ATOM 2377 C CA . PHE A 1 302 ? 33.964 2.139 8.946 1.00 72.56 302 PHE A CA 1
ATOM 2378 C C . PHE A 1 302 ? 34.546 3.306 9.761 1.00 72.56 302 PHE A C 1
ATOM 2380 O O . PHE A 1 302 ? 34.580 3.219 10.989 1.00 72.56 302 PHE A O 1
ATOM 2387 N N . GLU A 1 303 ? 34.921 4.415 9.118 1.00 71.94 303 GLU A N 1
ATOM 2388 C CA . GLU A 1 303 ? 35.414 5.623 9.798 1.00 71.94 303 GLU A CA 1
ATOM 2389 C C . GLU A 1 303 ? 34.406 6.135 10.835 1.00 71.94 303 GLU A C 1
ATOM 2391 O O . GLU A 1 303 ? 34.759 6.384 11.989 1.00 71.94 303 GLU A O 1
ATOM 2396 N N . ALA A 1 304 ? 33.122 6.194 10.465 1.00 70.69 304 ALA A N 1
ATOM 2397 C CA . ALA A 1 304 ? 32.057 6.628 11.365 1.00 70.69 304 ALA A CA 1
ATOM 2398 C C . ALA A 1 304 ? 31.877 5.698 12.582 1.00 70.69 304 ALA A C 1
ATOM 2400 O O . ALA A 1 304 ? 31.602 6.167 13.693 1.00 70.69 304 ALA A O 1
ATOM 2401 N N . VAL A 1 305 ? 32.023 4.381 12.396 1.00 71.12 305 VAL A N 1
ATOM 2402 C CA . VAL A 1 305 ? 31.948 3.398 13.489 1.00 71.12 305 VAL A CA 1
ATOM 2403 C C . VAL A 1 305 ? 33.169 3.503 14.405 1.00 71.12 305 VAL A C 1
ATOM 2405 O O . VAL A 1 305 ? 33.000 3.510 15.626 1.00 71.12 305 VAL A O 1
ATOM 2408 N N . SER A 1 306 ? 34.370 3.651 13.842 1.00 73.69 306 SER A N 1
ATOM 2409 C CA . SER A 1 306 ? 35.621 3.833 14.592 1.00 73.69 306 SER A CA 1
ATOM 2410 C C . SER A 1 306 ? 35.571 5.077 15.489 1.00 73.69 306 SER A C 1
ATOM 2412 O O . SER A 1 306 ? 35.795 4.993 16.698 1.00 73.69 306 SER A O 1
ATOM 2414 N N . GLU A 1 307 ? 35.133 6.213 14.939 1.00 73.38 307 GLU A N 1
ATOM 2415 C CA . GLU A 1 307 ? 34.938 7.469 15.676 1.00 73.38 307 GLU A CA 1
ATOM 2416 C C . GLU A 1 307 ? 33.943 7.338 16.839 1.00 73.38 307 GLU A C 1
ATOM 2418 O O . GLU A 1 307 ? 34.107 7.930 17.911 1.00 73.38 307 GLU A O 1
ATOM 2423 N N . ARG A 1 308 ? 32.885 6.542 16.655 1.00 71.88 308 ARG A N 1
ATOM 2424 C CA . ARG A 1 308 ? 31.902 6.293 17.714 1.00 71.88 308 ARG A CA 1
ATOM 2425 C C . ARG A 1 308 ? 32.481 5.436 18.839 1.00 71.88 308 ARG A C 1
ATOM 2427 O O . ARG A 1 308 ? 32.187 5.715 20.001 1.00 71.88 308 ARG A O 1
ATOM 2434 N N . ILE A 1 309 ? 33.280 4.423 18.504 1.00 73.62 309 ILE A N 1
ATOM 2435 C CA . ILE A 1 309 ? 33.955 3.555 19.479 1.00 73.62 309 ILE A CA 1
ATOM 2436 C C . ILE A 1 309 ? 34.963 4.369 20.293 1.00 73.62 309 ILE A C 1
ATOM 2438 O O . ILE A 1 309 ? 34.933 4.307 21.522 1.00 73.62 309 ILE A O 1
ATOM 2442 N N . LYS A 1 310 ? 35.774 5.205 19.635 1.00 77.88 310 LYS A N 1
ATOM 2443 C CA . LYS A 1 310 ? 36.731 6.103 20.297 1.00 77.88 310 LYS A CA 1
ATOM 2444 C C . LYS A 1 310 ? 36.045 6.997 21.336 1.00 77.88 310 LYS A C 1
ATOM 2446 O O . LYS A 1 310 ? 36.387 6.958 22.512 1.00 77.88 310 LYS A O 1
ATOM 2451 N N . ARG A 1 311 ? 34.947 7.658 20.947 1.00 75.81 311 ARG A N 1
ATOM 2452 C CA . ARG A 1 311 ? 34.121 8.485 21.850 1.00 75.81 311 ARG A CA 1
ATOM 2453 C C . ARG A 1 311 ? 33.478 7.727 23.014 1.00 75.81 311 ARG A C 1
ATOM 2455 O O . ARG A 1 311 ? 33.051 8.355 23.986 1.00 75.81 311 ARG A O 1
ATOM 2462 N N . MET A 1 312 ? 33.289 6.413 22.900 1.00 73.25 312 MET A N 1
ATOM 2463 C CA . MET A 1 312 ? 32.825 5.584 24.017 1.00 73.25 312 MET A CA 1
ATOM 2464 C C . MET A 1 312 ? 33.975 5.249 24.967 1.00 73.25 312 MET A C 1
ATOM 2466 O O . MET A 1 312 ? 33.782 5.340 26.178 1.00 73.25 312 MET A O 1
ATOM 2470 N N . GLY A 1 313 ? 35.158 4.935 24.429 1.00 80.25 313 GLY A N 1
ATOM 2471 C CA . GLY A 1 313 ? 36.379 4.729 25.209 1.00 80.25 313 GLY A CA 1
ATOM 2472 C C . GLY A 1 313 ? 36.754 5.959 26.036 1.00 80.25 313 GLY A C 1
ATOM 2473 O O . GLY A 1 313 ? 36.923 5.843 27.247 1.00 80.25 313 GLY A O 1
ATOM 2474 N N . ASP A 1 314 ? 36.763 7.143 25.419 1.00 80.81 314 ASP A N 1
ATOM 2475 C CA . ASP A 1 314 ? 37.100 8.405 26.096 1.00 80.81 314 ASP A CA 1
ATOM 2476 C C . ASP A 1 314 ? 36.139 8.707 27.259 1.00 80.81 314 ASP A C 1
ATOM 2478 O O . ASP A 1 314 ? 36.553 9.090 28.353 1.00 80.81 314 ASP A O 1
ATOM 2482 N N . ARG A 1 315 ? 34.835 8.474 27.052 1.00 78.94 315 ARG A N 1
ATOM 2483 C CA . ARG A 1 315 ? 33.817 8.646 28.102 1.00 78.94 315 ARG A CA 1
ATOM 2484 C C . ARG A 1 315 ? 34.017 7.686 29.266 1.00 78.94 315 ARG A C 1
ATOM 2486 O O . ARG A 1 315 ? 33.858 8.082 30.417 1.00 78.94 315 ARG A O 1
ATOM 2493 N N . TRP A 1 316 ? 34.348 6.435 28.971 1.00 79.75 316 TRP A N 1
ATOM 2494 C CA . TRP A 1 316 ? 34.583 5.430 29.999 1.00 79.75 316 TRP A CA 1
ATOM 2495 C C . TRP A 1 316 ? 35.847 5.728 30.815 1.00 79.75 316 TRP A C 1
ATOM 2497 O O . TRP A 1 316 ? 35.803 5.659 32.042 1.00 79.75 316 TRP A O 1
ATOM 2507 N N . GLN A 1 317 ? 36.930 6.162 30.164 1.00 79.81 317 GLN A N 1
ATOM 2508 C CA . GLN A 1 317 ? 38.146 6.627 30.841 1.00 79.81 317 GLN A CA 1
ATOM 2509 C C . GLN A 1 317 ? 37.869 7.830 31.752 1.00 79.81 317 GLN A C 1
ATOM 2511 O O . GLN A 1 317 ? 38.281 7.833 32.910 1.00 79.81 317 GLN A O 1
ATOM 2516 N N . GLY A 1 318 ? 37.083 8.805 31.284 1.00 87.44 318 GLY A N 1
ATOM 2517 C CA . GLY A 1 318 ? 36.650 9.930 32.118 1.00 87.44 318 GLY A CA 1
ATOM 2518 C C . GLY A 1 318 ? 35.857 9.487 33.354 1.00 87.44 318 GLY A C 1
ATOM 2519 O O . GLY A 1 318 ? 36.081 9.996 34.450 1.00 87.44 318 GLY A O 1
ATOM 2520 N N . MET A 1 319 ? 34.976 8.491 33.215 1.00 86.19 319 MET A N 1
ATOM 2521 C CA . MET A 1 319 ? 34.250 7.917 34.354 1.00 86.19 319 MET A CA 1
ATOM 2522 C C . MET A 1 319 ? 35.169 7.205 35.356 1.00 86.19 319 MET A C 1
ATOM 2524 O O . MET A 1 319 ? 34.925 7.285 36.560 1.00 86.19 319 MET A O 1
ATOM 2528 N N . LEU A 1 320 ? 36.205 6.499 34.890 1.00 83.38 320 LEU A N 1
ATOM 2529 C CA . LEU A 1 320 ? 37.184 5.849 35.768 1.00 83.38 320 LEU A CA 1
ATOM 2530 C C . LEU A 1 320 ? 37.988 6.881 36.562 1.00 83.38 320 LEU A C 1
ATOM 2532 O O . LEU A 1 320 ? 38.075 6.767 37.782 1.00 83.38 320 LEU A O 1
ATOM 2536 N N . GLN A 1 321 ? 38.471 7.934 35.900 1.00 90.88 321 GLN A N 1
ATOM 2537 C CA . GLN A 1 321 ? 39.189 9.030 36.557 1.00 90.88 321 GLN A CA 1
ATOM 2538 C C . GLN A 1 321 ? 38.324 9.740 37.606 1.00 90.88 321 GLN A C 1
ATOM 2540 O O . GLN A 1 321 ? 38.793 10.016 38.707 1.00 90.88 321 GLN A O 1
ATOM 2545 N N . GLN A 1 322 ? 37.041 9.984 37.309 1.00 90.31 322 GLN A N 1
ATOM 2546 C CA . GLN A 1 322 ? 36.098 10.549 38.282 1.00 90.31 322 GLN A CA 1
ATOM 2547 C C . GLN A 1 322 ? 35.904 9.636 39.497 1.00 90.31 322 GLN A C 1
ATOM 2549 O O . GLN A 1 322 ? 35.860 10.119 40.627 1.00 90.31 322 GLN A O 1
ATOM 2554 N N . LYS A 1 323 ? 35.816 8.316 39.286 1.00 89.38 323 LYS A N 1
ATOM 2555 C CA . LYS A 1 323 ? 35.712 7.343 40.381 1.00 89.38 323 LYS A CA 1
ATOM 2556 C C . LYS A 1 323 ? 36.974 7.287 41.239 1.00 89.38 323 LYS A C 1
ATOM 2558 O O . LYS A 1 323 ? 36.858 7.157 42.451 1.00 89.38 323 LYS A O 1
ATOM 2563 N N . GLU A 1 324 ? 38.158 7.362 40.639 1.00 90.50 324 GLU A N 1
ATOM 2564 C CA . GLU A 1 324 ? 39.423 7.402 41.382 1.00 90.50 324 GLU A CA 1
ATOM 2565 C C . GLU A 1 324 ? 39.591 8.708 42.160 1.00 90.50 324 GLU A C 1
ATOM 2567 O O . GLU A 1 324 ? 40.032 8.676 43.306 1.00 90.50 324 GLU A O 1
ATOM 2572 N N . ALA A 1 325 ? 39.194 9.841 41.576 1.00 89.62 325 ALA A N 1
ATOM 2573 C CA . ALA A 1 325 ? 39.200 11.133 42.255 1.00 89.62 325 ALA A CA 1
ATOM 2574 C C . ALA A 1 325 ? 38.230 11.160 43.444 1.00 89.62 325 ALA A C 1
ATOM 2576 O O . ALA A 1 325 ? 38.583 11.681 44.490 1.00 89.62 325 ALA A O 1
ATOM 2577 N N . ALA A 1 326 ? 37.049 10.546 43.318 1.00 88.06 326 ALA A N 1
ATOM 2578 C CA . ALA A 1 326 ? 36.070 10.454 44.403 1.00 88.06 326 ALA A CA 1
ATOM 2579 C C . ALA A 1 326 ? 36.488 9.516 45.554 1.00 88.06 326 ALA A C 1
ATOM 2581 O O . ALA A 1 326 ? 35.847 9.518 46.602 1.00 88.06 326 ALA A O 1
ATOM 2582 N N . LYS A 1 327 ? 37.521 8.684 45.356 1.00 88.94 327 LYS A N 1
ATOM 2583 C CA . LYS A 1 327 ? 38.095 7.817 46.399 1.00 88.94 327 LYS A CA 1
ATOM 2584 C C . LYS A 1 327 ? 39.222 8.487 47.197 1.00 88.94 327 LYS A C 1
ATOM 2586 O O . LYS A 1 327 ? 39.624 7.918 48.209 1.00 88.94 327 LYS A O 1
ATOM 2591 N N . LYS A 1 328 ? 39.763 9.611 46.720 1.00 81.31 328 LYS A N 1
ATOM 2592 C CA . LYS A 1 328 ? 40.810 10.393 47.394 1.00 81.31 328 LYS A CA 1
ATOM 2593 C C . LYS A 1 328 ? 40.185 11.495 48.235 1.00 81.31 328 LYS A C 1
ATOM 2595 O O . LYS A 1 328 ? 40.758 11.766 49.308 1.00 81.31 328 LYS A O 1
#

Secondary structure (DSSP, 8-state):
--------------S-------TT-SSS------EEEEE-TTSPEEEE-TTT---SS--HHHHHHHHHHHHTT---PPPEE-TTSBEEE-HHHHHHHHHH-HHHHHHHHHTPEE----HHHHHHHHHHSSSPPPTTTHHHHHHHHHHTT--HHHHHHHHT--HHHHHHHTHHHHHHHHHHHHHHHHHHHHTT--HHHHHHHTT--HHHHHHHTT--TTGGGSSS-------------TTSSTTSS---EEE---TT-SEEEEEEE-SSSTT-EEEEEEE-TT-----STHHHHHHHHHHHHHHHHHHHHHHHHHHHHHHHHHHHHTT-

Nearest PDB structures (foldseek):
  1vz0-assembly3_D  TM=4.912E-01  e=3.485E-02  Thermus thermophilus HB27
  6z1p-assembly1_BE  TM=1.652E-01  e=1.356E+00  Tetrahymena thermophila SB210
  5yvq-assembly1_A  TM=2.664E-01  e=9.204E+00  Muvirus mu

Solvent-accessible surface area (backbone atoms only — not comparable to full-atom values): 20180 Å² total; per-residue (Å²): 141,83,87,84,82,86,79,83,84,80,80,82,77,78,94,81,76,86,75,76,74,72,83,78,70,88,80,64,83,63,73,66,62,75,43,76,81,49,62,27,90,89,66,48,52,31,26,45,39,55,84,33,48,83,64,79,67,81,60,61,69,57,22,51,54,47,22,56,40,48,75,72,66,56,87,74,84,71,29,31,21,27,91,82,19,38,42,41,44,45,68,58,55,52,53,8,23,56,76,64,29,70,69,54,29,50,51,49,47,58,57,38,43,75,40,99,59,56,48,69,48,19,42,36,50,34,65,76,43,83,74,67,74,53,79,85,53,50,43,61,53,51,37,52,43,40,75,75,65,51,50,64,68,57,52,15,61,61,72,73,47,57,52,70,58,46,54,61,51,33,40,66,62,52,50,51,52,52,50,53,55,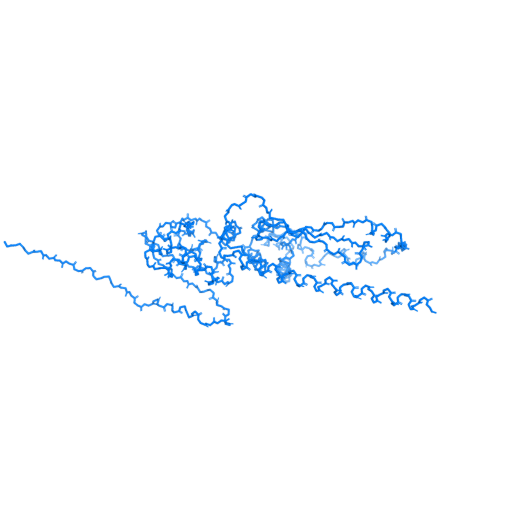40,51,52,55,45,50,44,46,73,73,66,49,49,64,68,54,51,20,60,75,70,71,44,60,55,71,58,49,41,63,63,67,61,73,54,70,75,64,84,72,70,84,73,83,81,83,84,78,85,76,80,86,77,82,93,71,89,63,62,72,76,66,71,75,65,77,59,74,52,78,63,84,57,97,84,61,79,56,52,50,45,45,43,55,48,78,92,49,90,80,52,77,51,75,47,82,44,77,55,92,86,70,94,88,77,91,53,80,67,58,60,60,54,51,54,54,53,48,54,54,45,54,56,50,52,56,52,50,51,58,49,51,55,53,52,53,52,52,51,53,51,54,55,59,73,72,108